Protein AF-A0A6P8AVC0-F1 (afdb_monomer_lite)

pLDDT: mean 82.53, std 11.95, range [33.16, 93.44]

Organism: Pyricularia grisea (NCBI:txid148305)

Sequence (205 aa):
MVTQVLHNKWPIDFNAPLAHIEPTLRAVRNVIEFAEGETRPEVVFVSLRYGEARHVASAVLGQAAERCGLRVSLMRVEQLGGSGRNRRGPRYGFTEWFSSMITTSRALGKLLHSLGADMINWLSVEGAAQAILELSASVAVGYQSSENVACFNIVNPKVSSWTTDLAPAVQDYYPDSDKPALIRLTPWFDELESLERTYGIAAVN

InterPro domains:
  IPR036291 NAD(P)-binding domain superfamily [SSF51735] (5-189)

Radius of gyration: 20.99 Å; chains: 1; bounding box: 49×27×60 Å

Foldseek 3Di:
DAAEDEDDDDDDDQPDDPVVLVVVVVVLVVVLVVCLDPNNHAYEYEDEDDPPSLVVSVVVVQVSCVPRVHQYEAEYEYAADEAPDDPPGDDPDCPDPVNVQLVLLLVVLAHELDPVDFKDFHHHPVQSVVVSVVVSVVVSVDPDDVGSYHYHYRTRPDIGTSNPPVVVVSQVVDDPVRRRHHDHPVVSVVSVVVVCVVPVPPPPD

Secondary structure (DSSP, 8-state):
---EEEE------TT--GGGGHHHHHHHHHHHHHHTSTT--EEEEEE-S-HHHHHHHHHHHHHHHHHH---EEEEEE--EES-SS-TTSPPPPTTSHHHHHHHHHHHHTEEES--S--EE--EEHHHHHHHHHHHHHHHHTT---SSSEEEEEE--SS-EEIIIIIHHHHHHHS-GGGPPEEE-HHHHHHHHHHHHHHH------

Structure (mmCIF, N/CA/C/O backbone):
data_AF-A0A6P8AVC0-F1
#
_entry.id   AF-A0A6P8AVC0-F1
#
loop_
_atom_site.group_PDB
_atom_site.id
_atom_site.type_symbol
_atom_site.label_atom_id
_atom_site.label_alt_id
_atom_site.label_comp_id
_atom_site.label_asym_id
_atom_site.label_entity_id
_atom_site.label_seq_id
_atom_site.pdbx_PDB_ins_code
_atom_site.Cartn_x
_atom_site.Cartn_y
_atom_site.Cartn_z
_atom_site.occupancy
_atom_site.B_iso_or_equiv
_atom_site.auth_seq_id
_atom_site.auth_comp_id
_atom_site.auth_asym_id
_atom_site.auth_atom_id
_atom_site.pdbx_PDB_model_num
ATOM 1 N N . MET A 1 1 ? -7.432 -12.919 26.784 1.00 80.00 1 MET A N 1
ATOM 2 C CA . MET A 1 1 ? -8.173 -11.674 26.488 1.00 80.00 1 MET A CA 1
ATOM 3 C C . MET A 1 1 ? -7.552 -11.043 25.252 1.00 80.00 1 MET A C 1
ATOM 5 O O . MET A 1 1 ? -6.330 -10.977 25.202 1.00 80.00 1 MET A O 1
ATOM 9 N N . VAL A 1 2 ? -8.351 -10.655 24.254 1.00 85.06 2 VAL A N 1
ATOM 10 C CA . VAL A 1 2 ? -7.858 -9.959 23.051 1.00 85.06 2 VAL A CA 1
ATOM 11 C C . VAL A 1 2 ? -7.939 -8.456 23.299 1.00 85.06 2 VAL A C 1
ATOM 13 O O . VAL A 1 2 ? -8.994 -7.966 23.689 1.00 85.06 2 VAL A O 1
ATOM 16 N N . THR A 1 3 ? -6.831 -7.743 23.105 1.00 87.94 3 THR A N 1
ATOM 17 C CA . THR A 1 3 ? -6.728 -6.294 23.359 1.00 87.94 3 THR A CA 1
ATOM 18 C C . THR A 1 3 ? -6.765 -5.460 22.081 1.00 87.94 3 THR A C 1
ATOM 20 O O . THR A 1 3 ? -7.219 -4.318 22.110 1.00 87.94 3 THR A O 1
ATOM 23 N N . GLN A 1 4 ? -6.318 -6.032 20.962 1.00 89.56 4 GLN A N 1
ATOM 24 C CA . GLN A 1 4 ? -6.309 -5.403 19.644 1.00 89.56 4 GLN A CA 1
ATOM 25 C C . GLN A 1 4 ? -6.629 -6.432 18.558 1.00 89.56 4 GLN A C 1
ATOM 27 O O . GLN A 1 4 ? -6.274 -7.607 18.676 1.00 89.56 4 GLN A O 1
ATOM 32 N N . VAL A 1 5 ? -7.267 -5.976 17.483 1.00 91.31 5 VAL A N 1
ATOM 33 C CA . VAL A 1 5 ? -7.536 -6.748 16.268 1.00 91.31 5 VAL A CA 1
ATOM 34 C C . VAL A 1 5 ? -6.967 -5.989 15.084 1.00 91.31 5 VAL A C 1
ATOM 36 O O . VAL A 1 5 ? -7.421 -4.892 14.780 1.00 91.31 5 VAL A O 1
ATOM 39 N N . LEU A 1 6 ? -5.998 -6.589 14.395 1.00 92.06 6 LEU A N 1
ATOM 40 C CA . LEU A 1 6 ? -5.406 -6.023 13.188 1.00 92.06 6 LEU A CA 1
ATOM 41 C C . LEU A 1 6 ? -6.021 -6.674 11.947 1.00 92.06 6 LEU A C 1
ATOM 43 O O . LEU A 1 6 ? -5.834 -7.864 11.692 1.00 92.06 6 LEU A O 1
ATOM 47 N N . HIS A 1 7 ? -6.735 -5.879 11.154 1.00 90.56 7 HIS A N 1
ATOM 48 C CA . HIS A 1 7 ? -7.312 -6.279 9.878 1.00 90.56 7 HIS A CA 1
ATOM 49 C C . HIS A 1 7 ? -6.511 -5.675 8.715 1.00 90.56 7 HIS A C 1
ATOM 51 O O . HIS A 1 7 ? -6.527 -4.465 8.505 1.00 90.56 7 HIS A O 1
ATOM 57 N N . ASN A 1 8 ? -5.815 -6.529 7.957 1.00 86.00 8 ASN A N 1
ATOM 58 C CA . ASN A 1 8 ? -4.937 -6.147 6.836 1.00 86.00 8 ASN A CA 1
ATOM 59 C C . ASN A 1 8 ? -5.237 -6.936 5.542 1.00 86.00 8 ASN A C 1
ATOM 61 O O . ASN A 1 8 ? -4.398 -7.034 4.651 1.00 86.00 8 ASN A O 1
ATOM 65 N N . LYS A 1 9 ? -6.407 -7.579 5.431 1.00 75.81 9 LYS A N 1
ATOM 66 C CA . LYS A 1 9 ? -6.728 -8.411 4.263 1.00 75.81 9 LYS A CA 1
ATOM 67 C C . LYS A 1 9 ? -7.603 -7.649 3.276 1.00 75.81 9 LYS A C 1
ATOM 69 O O . LYS A 1 9 ? -8.741 -7.332 3.600 1.00 75.81 9 LYS A O 1
ATOM 74 N N . TRP A 1 10 ? -7.106 -7.480 2.052 1.00 70.56 10 TRP A N 1
ATOM 75 C CA . TRP A 1 10 ? -7.839 -6.831 0.966 1.00 70.56 10 TRP A CA 1
ATOM 76 C C . TRP A 1 10 ? -7.666 -7.561 -0.359 1.00 70.56 10 TRP A C 1
ATOM 78 O O . TRP A 1 10 ? -6.544 -7.968 -0.669 1.00 70.56 10 TRP A O 1
ATOM 88 N N . PRO A 1 11 ? -8.735 -7.707 -1.158 1.00 66.44 11 PRO A N 1
ATOM 89 C CA . PRO A 1 11 ? -8.571 -7.996 -2.572 1.00 66.44 11 PRO A CA 1
ATOM 90 C C . PRO A 1 11 ? -7.933 -6.775 -3.251 1.00 66.44 11 PRO A C 1
ATOM 92 O O . PRO A 1 11 ? -8.419 -5.655 -3.096 1.00 66.44 11 PRO A O 1
ATOM 95 N N . ILE A 1 12 ? -6.831 -6.991 -3.970 1.00 65.00 12 ILE A N 1
ATOM 96 C CA . ILE A 1 12 ? -6.210 -5.976 -4.826 1.00 65.00 12 ILE A CA 1
ATOM 97 C C . ILE A 1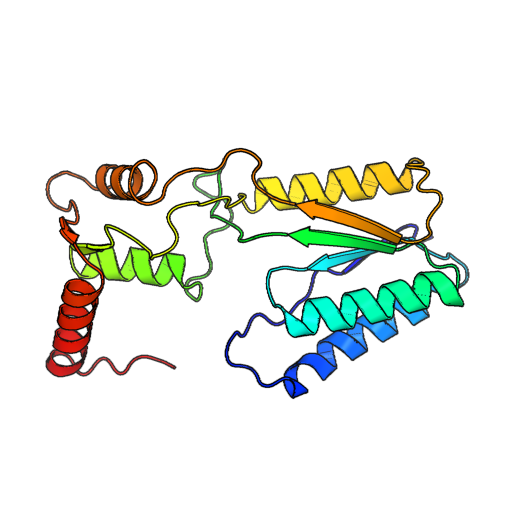 12 ? -6.541 -6.366 -6.261 1.00 65.00 12 ILE A C 1
ATOM 99 O O . ILE A 1 12 ? -5.907 -7.249 -6.829 1.00 65.00 12 ILE A O 1
ATOM 103 N N . ASP A 1 13 ? -7.569 -5.730 -6.809 1.00 69.94 13 ASP A N 1
ATOM 104 C CA . ASP A 1 13 ? -7.935 -5.836 -8.217 1.00 69.94 13 ASP A CA 1
ATOM 105 C C . ASP A 1 13 ? -8.457 -4.473 -8.676 1.00 69.94 13 ASP A C 1
ATOM 107 O O . ASP A 1 13 ? -9.525 -4.034 -8.256 1.00 69.94 13 ASP A O 1
ATOM 111 N N . PHE A 1 14 ? -7.671 -3.780 -9.503 1.00 67.31 14 PHE A N 1
ATOM 112 C CA . PHE A 1 14 ? -8.003 -2.444 -10.007 1.00 67.31 14 PHE A CA 1
ATOM 113 C C . PHE A 1 14 ? -9.116 -2.453 -11.060 1.00 67.31 14 PHE A C 1
ATOM 115 O O . PHE A 1 14 ? -9.663 -1.395 -11.365 1.00 67.31 14 PHE A O 1
ATOM 122 N N . ASN A 1 15 ? -9.449 -3.624 -11.601 1.00 70.25 15 ASN A N 1
ATOM 123 C CA . ASN A 1 15 ? -10.454 -3.799 -12.643 1.00 70.25 15 ASN A CA 1
ATOM 124 C C . ASN A 1 15 ? -11.780 -4.331 -12.082 1.00 70.25 15 ASN A C 1
ATOM 126 O O . ASN A 1 15 ? -12.771 -4.422 -12.811 1.00 70.25 15 ASN A O 1
ATOM 130 N N . ALA A 1 16 ? -11.816 -4.685 -10.795 1.00 71.50 16 ALA A N 1
ATOM 131 C CA . ALA A 1 16 ? -12.998 -5.246 -10.169 1.00 71.50 16 ALA A CA 1
ATOM 132 C C . ALA A 1 16 ? -14.123 -4.197 -10.035 1.00 71.50 16 ALA A C 1
ATOM 134 O O . ALA A 1 16 ? -13.886 -3.075 -9.578 1.00 71.50 16 ALA A O 1
ATOM 135 N N . PRO A 1 17 ? -15.380 -4.544 -10.376 1.00 78.50 17 PRO A N 1
ATOM 136 C CA . PRO A 1 17 ? -16.514 -3.645 -10.187 1.00 78.50 17 PRO A CA 1
ATOM 137 C C . PRO A 1 17 ? -16.794 -3.426 -8.698 1.00 78.50 17 PRO A C 1
ATOM 139 O O . PRO A 1 17 ? -16.476 -4.275 -7.869 1.00 78.50 17 PRO A O 1
ATOM 142 N N . LEU A 1 18 ? -17.511 -2.354 -8.347 1.00 71.75 18 LEU A N 1
ATOM 143 C CA . LEU A 1 18 ? -17.848 -2.043 -6.950 1.00 71.75 18 LEU A CA 1
ATOM 144 C C . LEU A 1 18 ? -18.502 -3.220 -6.198 1.00 71.75 18 LEU A C 1
ATOM 146 O O . LEU A 1 18 ? -18.258 -3.391 -5.012 1.00 71.75 18 LEU A O 1
ATOM 150 N N . ALA A 1 19 ? -19.266 -4.087 -6.871 1.00 78.19 19 ALA A N 1
ATOM 151 C CA . ALA A 1 19 ? -19.854 -5.284 -6.257 1.00 78.19 19 ALA A CA 1
ATOM 152 C C . ALA A 1 19 ? -18.816 -6.234 -5.611 1.00 78.19 19 ALA A C 1
ATOM 154 O O . ALA A 1 19 ? -19.130 -6.928 -4.646 1.00 78.19 19 ALA A O 1
ATOM 155 N N . HIS A 1 20 ? -17.561 -6.227 -6.074 1.00 77.75 20 HIS A N 1
ATOM 156 C CA . HIS A 1 20 ? -16.476 -7.033 -5.503 1.00 77.75 20 HIS A CA 1
ATOM 157 C C . HIS A 1 20 ? -16.050 -6.602 -4.091 1.00 77.75 20 HIS A C 1
ATOM 159 O O . HIS A 1 20 ? -15.288 -7.323 -3.447 1.00 77.75 20 HIS A O 1
ATOM 165 N N . ILE A 1 21 ? -16.535 -5.467 -3.571 1.00 78.88 21 ILE A N 1
ATOM 166 C CA . ILE A 1 21 ? -16.229 -5.039 -2.197 1.00 78.88 21 ILE A CA 1
ATOM 167 C C . ILE A 1 21 ? -17.072 -5.769 -1.143 1.00 78.88 21 ILE A C 1
ATOM 169 O O . ILE A 1 21 ? -16.780 -5.649 0.045 1.00 78.88 21 ILE A O 1
ATOM 173 N N . GLU A 1 22 ? -18.113 -6.516 -1.526 1.00 84.81 22 GLU A N 1
ATOM 174 C CA . GLU A 1 22 ? -19.019 -7.170 -0.570 1.00 84.81 22 GLU A CA 1
ATOM 175 C C . GLU A 1 22 ? -18.289 -8.077 0.446 1.00 84.81 22 GLU A C 1
ATOM 177 O O . GLU A 1 22 ? -18.549 -7.944 1.648 1.00 84.81 22 GLU A O 1
ATOM 182 N N . PRO A 1 23 ? -17.327 -8.938 0.049 1.00 84.62 23 PRO A N 1
ATOM 183 C CA . PRO A 1 23 ? -16.569 -9.747 1.004 1.00 84.62 23 PRO A CA 1
ATOM 184 C C . PRO A 1 23 ? -15.768 -8.895 1.996 1.00 84.62 23 PRO A C 1
ATOM 186 O O . PRO A 1 23 ? -15.670 -9.244 3.173 1.00 84.62 23 PRO A O 1
ATOM 189 N N . THR A 1 24 ? -15.236 -7.759 1.542 1.00 82.31 24 THR A N 1
ATOM 190 C CA . THR A 1 24 ? -14.524 -6.790 2.383 1.00 82.31 24 THR A CA 1
ATOM 191 C C . THR A 1 24 ? -15.462 -6.159 3.408 1.00 82.31 24 THR A C 1
ATOM 193 O O . THR A 1 24 ? -15.143 -6.128 4.595 1.00 82.31 24 THR A O 1
ATOM 196 N N . LEU A 1 25 ? -16.645 -5.702 2.990 1.00 86.75 25 LEU A N 1
ATOM 197 C CA . LEU A 1 25 ? -17.631 -5.121 3.907 1.00 86.75 25 LEU A CA 1
ATOM 198 C C . LEU A 1 25 ? -18.133 -6.146 4.926 1.00 86.75 25 LEU A C 1
ATOM 200 O O . LEU A 1 25 ? -18.297 -5.823 6.102 1.00 86.75 25 LEU A O 1
ATOM 204 N N . ARG A 1 26 ? -18.311 -7.400 4.502 1.00 89.50 26 ARG A N 1
ATOM 205 C CA . ARG A 1 26 ? -18.641 -8.514 5.396 1.00 89.50 26 ARG A CA 1
ATOM 206 C C . ARG A 1 26 ? -17.540 -8.749 6.428 1.00 89.50 26 ARG A C 1
ATOM 208 O O . ARG A 1 26 ? -17.842 -8.928 7.603 1.00 89.50 26 ARG A O 1
ATOM 215 N N . ALA A 1 27 ? -16.273 -8.700 6.020 1.00 88.19 27 ALA A N 1
ATOM 216 C CA . ALA A 1 27 ? -15.150 -8.827 6.944 1.00 88.19 27 ALA A CA 1
ATOM 217 C C . ALA A 1 27 ? -15.098 -7.668 7.954 1.00 88.19 27 ALA A C 1
ATOM 219 O O . ALA A 1 27 ? -14.929 -7.916 9.146 1.00 88.19 27 ALA A O 1
ATOM 220 N N . VAL A 1 28 ? -15.314 -6.426 7.505 1.00 91.19 28 VAL A N 1
ATOM 221 C CA . VAL A 1 28 ? -15.409 -5.242 8.378 1.00 91.19 28 VAL A CA 1
ATOM 222 C C . VAL A 1 28 ? -16.536 -5.403 9.398 1.00 91.19 28 VAL A C 1
ATOM 224 O O . VAL A 1 28 ? -16.323 -5.174 10.585 1.00 91.19 28 VAL A O 1
ATOM 227 N N . ARG A 1 29 ? -17.714 -5.863 8.962 1.00 92.50 29 ARG A N 1
ATOM 228 C CA . ARG A 1 29 ? -18.853 -6.139 9.847 1.00 92.50 29 ARG A CA 1
ATOM 229 C C . ARG A 1 29 ? -18.513 -7.175 10.916 1.00 92.50 29 ARG A C 1
ATOM 231 O O . ARG A 1 29 ? -18.765 -6.928 12.086 1.00 92.50 29 ARG A O 1
ATOM 238 N N . ASN A 1 30 ? -17.887 -8.284 10.530 1.00 92.56 30 ASN A N 1
ATOM 239 C CA . ASN A 1 30 ? -17.490 -9.328 11.476 1.00 92.56 30 ASN A CA 1
ATOM 240 C C . ASN A 1 30 ? -16.468 -8.813 12.507 1.00 92.56 30 ASN A C 1
ATOM 242 O O . ASN A 1 30 ? -16.506 -9.212 13.667 1.00 92.56 30 ASN A O 1
ATOM 246 N N . VAL A 1 31 ? -15.553 -7.926 12.095 1.00 92.81 31 VAL A N 1
ATOM 247 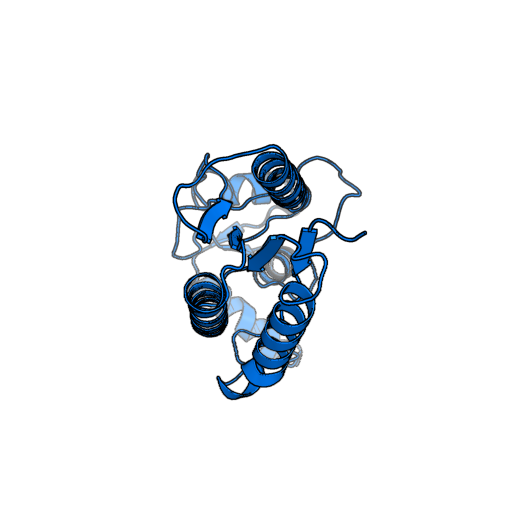C CA . VAL A 1 31 ? -14.590 -7.288 13.008 1.00 92.81 31 VAL A CA 1
ATOM 248 C C . VAL A 1 31 ? -15.298 -6.361 13.995 1.00 92.81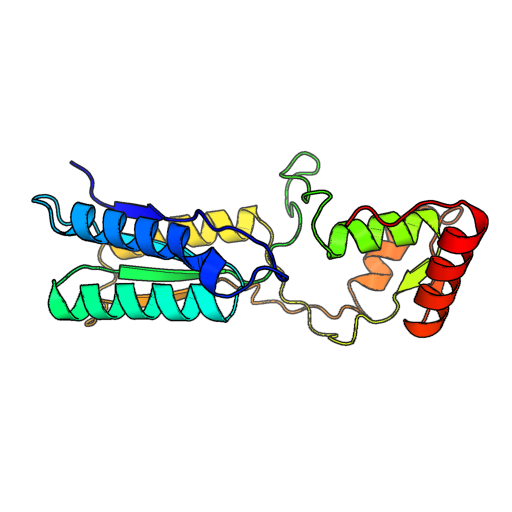 31 VAL A C 1
ATOM 250 O O . VAL A 1 31 ? -14.956 -6.376 15.173 1.00 92.81 31 VAL A O 1
ATOM 253 N N . ILE A 1 32 ? -16.295 -5.597 13.542 1.00 93.31 32 ILE A N 1
ATOM 254 C CA . ILE A 1 32 ? -17.123 -4.743 14.406 1.00 93.31 32 ILE A CA 1
ATOM 255 C C . ILE A 1 32 ? -17.880 -5.593 15.429 1.00 93.31 32 ILE A C 1
ATOM 257 O O . ILE A 1 32 ? -17.755 -5.344 16.622 1.00 93.31 32 ILE A O 1
ATOM 261 N N . GLU A 1 33 ? -18.586 -6.637 14.989 1.00 93.12 33 GLU A N 1
ATOM 262 C CA . GLU A 1 33 ? -19.336 -7.532 15.886 1.00 93.12 33 GLU A CA 1
ATOM 263 C C . GLU A 1 33 ? -18.425 -8.191 16.929 1.00 93.12 33 GLU A C 1
ATOM 265 O O . GLU A 1 33 ? -18.778 -8.295 18.102 1.00 93.12 33 GLU A O 1
ATOM 270 N N . PHE A 1 34 ? -17.216 -8.592 16.527 1.00 91.25 34 PHE A N 1
ATOM 271 C CA . PHE A 1 34 ? -16.217 -9.104 17.459 1.00 91.25 34 PHE A CA 1
ATOM 272 C C . PHE A 1 34 ? -15.748 -8.032 18.455 1.00 91.25 34 PHE A C 1
ATOM 274 O O . PHE A 1 34 ? -15.593 -8.312 19.645 1.00 91.25 34 PHE A O 1
ATOM 281 N N . ALA A 1 35 ? -15.526 -6.803 17.983 1.00 91.81 35 ALA A N 1
ATOM 282 C CA . ALA A 1 35 ? -15.060 -5.691 18.804 1.00 91.81 35 ALA A CA 1
ATOM 283 C C . ALA A 1 35 ? -16.134 -5.139 19.757 1.00 91.81 35 ALA A C 1
ATOM 285 O O . ALA A 1 35 ? -15.797 -4.495 20.746 1.00 91.81 35 ALA A O 1
ATOM 286 N N . GLU A 1 36 ? -17.412 -5.414 19.509 1.00 90.88 36 GLU A N 1
ATOM 287 C CA . GLU A 1 36 ? -18.519 -5.078 20.414 1.00 90.88 36 GLU A CA 1
ATOM 288 C C . GLU A 1 36 ? -18.676 -6.062 21.582 1.00 90.88 36 GLU A C 1
ATOM 290 O O . GLU A 1 36 ? -19.400 -5.771 22.539 1.00 90.88 36 GLU A O 1
ATOM 295 N N . GLY A 1 37 ? -17.977 -7.200 21.535 1.00 84.94 37 GLY A N 1
ATOM 296 C CA . GLY A 1 37 ? -17.955 -8.187 22.609 1.00 84.94 37 GLY A CA 1
ATOM 297 C C . GLY A 1 37 ? -17.340 -7.667 23.916 1.00 84.94 37 GLY A C 1
ATOM 298 O O . GLY A 1 37 ? -16.861 -6.539 24.022 1.00 84.94 37 GLY A O 1
ATOM 299 N N . GLU A 1 38 ? -17.311 -8.527 24.934 1.00 77.06 38 GLU A N 1
ATOM 300 C CA . GLU A 1 38 ? -16.933 -8.164 26.310 1.00 77.06 38 GLU A CA 1
ATOM 301 C C . GLU A 1 38 ? -15.539 -7.521 26.431 1.00 77.06 38 GLU A C 1
ATOM 303 O O . GLU A 1 38 ? -15.328 -6.635 27.256 1.00 77.06 38 GLU A O 1
ATOM 308 N N . THR A 1 39 ? -14.584 -7.915 25.582 1.00 81.56 39 THR A N 1
ATOM 309 C CA . THR A 1 39 ? -13.194 -7.443 25.671 1.00 81.56 39 THR A CA 1
ATOM 310 C C . THR A 1 39 ? -12.931 -6.107 24.976 1.00 81.56 39 THR A C 1
ATOM 312 O O . THR A 1 39 ? -11.842 -5.567 25.159 1.00 81.56 39 THR A O 1
ATOM 315 N N . ARG A 1 40 ? -13.877 -5.598 24.170 1.00 87.81 40 ARG A N 1
ATOM 316 C CA . ARG A 1 40 ? -13.794 -4.337 23.402 1.00 87.81 40 ARG A CA 1
ATOM 317 C C . ARG A 1 40 ? -12.390 -3.973 22.890 1.00 87.81 40 ARG A C 1
ATOM 319 O O . ARG A 1 40 ? -11.848 -2.919 23.248 1.00 87.81 40 ARG A O 1
ATOM 326 N N . PRO A 1 41 ? -11.764 -4.856 22.090 1.00 90.94 41 PRO A N 1
ATOM 327 C CA . PRO A 1 41 ? -10.438 -4.606 21.555 1.00 90.94 41 PRO A CA 1
ATOM 328 C C . PRO A 1 41 ? -10.439 -3.377 20.645 1.00 90.94 41 PRO A C 1
ATOM 330 O O . PRO A 1 41 ? -11.438 -3.046 20.008 1.00 90.94 41 PRO A O 1
ATOM 333 N N . GLU A 1 42 ? -9.288 -2.725 20.546 1.00 90.44 42 GLU A N 1
ATOM 334 C CA . GLU A 1 42 ? -9.077 -1.726 19.502 1.00 90.44 42 GLU A CA 1
ATOM 335 C C . GLU A 1 42 ? -9.057 -2.396 18.123 1.00 90.44 42 GLU A C 1
ATOM 337 O O . GLU A 1 42 ? -8.411 -3.430 17.930 1.00 90.44 42 GLU A O 1
ATOM 342 N N . VAL A 1 43 ? -9.736 -1.790 17.153 1.00 93.25 43 VAL A N 1
ATOM 343 C CA . VAL A 1 43 ? -9.734 -2.228 15.760 1.00 93.25 43 VAL A CA 1
ATOM 344 C C . VAL A 1 43 ? -8.679 -1.445 14.990 1.00 93.25 43 VAL A C 1
ATOM 346 O O . VAL A 1 43 ? -8.854 -0.267 14.692 1.00 93.25 43 VAL A O 1
ATOM 349 N N . VAL A 1 44 ? -7.594 -2.112 14.615 1.00 93.44 44 VAL A N 1
ATOM 350 C CA . VAL A 1 44 ? -6.579 -1.571 13.711 1.00 93.44 44 VAL A CA 1
ATOM 351 C C . VAL A 1 44 ? -6.911 -2.006 12.292 1.00 93.44 44 VAL A C 1
ATOM 353 O O . VAL A 1 44 ? -6.917 -3.193 11.966 1.00 93.44 44 VAL A O 1
ATOM 356 N N . PHE A 1 45 ? -7.174 -1.039 11.427 1.00 92.50 45 PHE A N 1
ATOM 357 C CA . PHE A 1 45 ? -7.572 -1.265 10.051 1.00 92.50 45 PHE A CA 1
ATOM 358 C C . PHE A 1 45 ? -6.504 -0.755 9.096 1.00 92.50 45 PHE A C 1
ATOM 360 O O . PHE A 1 45 ? -6.346 0.450 8.909 1.00 92.50 45 PHE A O 1
ATOM 367 N N . VAL A 1 46 ? -5.769 -1.676 8.483 1.00 91.25 46 VAL A N 1
ATOM 368 C CA . VAL A 1 46 ? -4.712 -1.363 7.520 1.00 91.25 46 VAL A CA 1
ATOM 369 C C . VAL A 1 46 ? -5.302 -1.426 6.123 1.00 91.25 46 VAL A C 1
ATOM 371 O O . VAL A 1 46 ? -5.913 -2.428 5.775 1.00 91.25 46 VAL A O 1
ATOM 374 N N . SER A 1 47 ? -5.120 -0.383 5.316 1.00 86.38 47 SER A N 1
ATOM 375 C CA . SER A 1 47 ? -5.621 -0.308 3.939 1.00 86.38 47 SER A CA 1
ATOM 376 C C . SER A 1 47 ? -4.546 0.199 2.980 1.00 86.38 47 SER A C 1
ATOM 378 O O . SER A 1 47 ? -3.847 1.164 3.289 1.00 86.38 47 SER A O 1
ATOM 380 N N . LEU A 1 48 ? -4.442 -0.431 1.808 1.00 80.00 48 LEU A N 1
ATOM 381 C CA . LEU A 1 48 ? -3.616 0.031 0.685 1.00 80.00 48 LEU A CA 1
ATOM 382 C C . LEU A 1 48 ? -4.431 0.957 -0.238 1.00 80.00 48 LEU A C 1
ATOM 384 O O . LEU A 1 48 ? -5.638 1.145 -0.047 1.00 80.00 48 LEU A O 1
ATOM 388 N N . ARG A 1 49 ? -3.794 1.578 -1.239 1.00 67.12 49 ARG A N 1
ATOM 389 C CA . ARG A 1 49 ? -4.499 2.412 -2.231 1.00 67.12 49 ARG A CA 1
ATOM 390 C C . ARG A 1 49 ? -5.481 1.580 -3.073 1.00 67.12 49 ARG A C 1
ATOM 392 O O . ARG A 1 49 ? -5.107 0.989 -4.075 1.00 67.12 49 ARG A O 1
ATOM 399 N N . TYR A 1 50 ? -6.754 1.635 -2.687 1.00 67.19 50 TYR A N 1
ATOM 400 C CA . TYR A 1 50 ? -7.926 1.339 -3.513 1.00 67.19 50 TYR A CA 1
ATOM 401 C C . TYR A 1 50 ? -9.022 2.342 -3.132 1.00 67.19 50 TYR A C 1
ATOM 403 O O . TYR A 1 50 ? -9.531 2.297 -2.014 1.00 67.19 50 TYR A O 1
ATOM 411 N N . GLY A 1 51 ? -9.316 3.311 -4.005 1.00 69.88 51 GLY A N 1
ATOM 412 C CA . GLY A 1 51 ? -10.034 4.542 -3.637 1.00 69.88 51 GLY A CA 1
ATOM 413 C C . GLY A 1 51 ? -11.406 4.311 -2.997 1.00 69.88 51 GLY A C 1
ATOM 414 O O . GLY A 1 51 ? -11.684 4.866 -1.935 1.00 69.88 51 GLY A O 1
ATOM 415 N N . GLU A 1 52 ? -12.234 3.448 -3.591 1.00 75.88 52 GLU A N 1
ATOM 416 C CA . GLU A 1 52 ? -13.642 3.299 -3.198 1.00 75.88 52 GLU A CA 1
ATOM 417 C C . GLU A 1 52 ? -13.842 2.347 -2.012 1.00 75.88 52 GLU A C 1
ATOM 419 O O . GLU A 1 52 ? -14.410 2.747 -0.996 1.00 75.88 52 GLU A O 1
ATOM 424 N N . ALA A 1 53 ? -13.324 1.113 -2.069 1.00 77.88 53 ALA A N 1
ATOM 425 C CA . ALA A 1 53 ? -13.486 0.147 -0.971 1.00 77.88 53 ALA A CA 1
ATOM 426 C C . ALA A 1 53 ? -12.860 0.648 0.339 1.00 77.88 53 ALA A C 1
ATOM 428 O O . ALA A 1 53 ? -13.446 0.481 1.410 1.00 77.88 53 ALA A O 1
ATOM 429 N N . ARG A 1 54 ? -11.694 1.311 0.260 1.00 81.06 54 ARG A N 1
ATOM 430 C CA . ARG A 1 54 ? -11.053 1.939 1.423 1.00 81.06 54 ARG A CA 1
ATOM 431 C C . ARG A 1 54 ? -11.937 3.025 2.008 1.00 81.06 54 ARG A C 1
ATOM 433 O O . ARG A 1 54 ? -12.061 3.098 3.230 1.00 81.06 54 ARG A O 1
ATOM 440 N N . HIS A 1 55 ? -12.516 3.872 1.158 1.00 84.62 55 HIS A N 1
ATOM 441 C CA . HIS A 1 55 ? -13.377 4.955 1.608 1.00 84.62 55 HIS A CA 1
ATOM 442 C C . HIS A 1 55 ? -14.616 4.407 2.321 1.00 84.62 55 HIS A C 1
ATOM 444 O O . HIS A 1 55 ? -14.866 4.784 3.465 1.00 84.62 55 HIS A O 1
ATOM 450 N N . VAL A 1 56 ? -15.321 3.450 1.706 1.00 88.25 56 VAL A N 1
ATOM 451 C CA . VAL A 1 56 ? -16.526 2.837 2.288 1.00 88.25 56 VAL A CA 1
ATOM 452 C C . VAL A 1 56 ? -16.208 2.143 3.611 1.00 88.25 56 VAL A C 1
ATOM 454 O O . VAL A 1 56 ? -16.875 2.391 4.610 1.00 88.25 56 VAL A O 1
ATOM 457 N N . ALA A 1 57 ? -15.169 1.310 3.661 1.00 88.31 57 ALA A N 1
ATOM 458 C CA . ALA A 1 57 ? -14.836 0.592 4.885 1.00 88.31 57 ALA A CA 1
ATOM 459 C C . ALA A 1 57 ? -14.366 1.524 6.014 1.00 88.31 57 ALA A C 1
ATOM 461 O O . ALA A 1 57 ? -14.753 1.333 7.166 1.00 88.31 57 ALA A O 1
ATOM 462 N N . SER A 1 58 ? -13.589 2.565 5.686 1.00 89.38 58 SER A N 1
ATOM 463 C CA . SER A 1 58 ? -13.188 3.590 6.661 1.00 89.38 58 SER A CA 1
ATOM 464 C C . SER A 1 58 ? -14.402 4.345 7.205 1.00 89.38 58 SER A C 1
ATOM 466 O O . SER A 1 58 ? -14.459 4.621 8.399 1.00 89.38 58 SER A O 1
ATOM 468 N N . ALA A 1 59 ? -15.383 4.652 6.350 1.00 91.75 59 ALA A N 1
ATOM 469 C CA . ALA A 1 59 ? -16.619 5.312 6.756 1.00 91.75 59 ALA A CA 1
ATOM 470 C C . ALA A 1 59 ? -17.472 4.421 7.674 1.00 91.75 59 ALA A C 1
ATOM 472 O O . ALA A 1 59 ? -17.951 4.889 8.704 1.00 91.75 59 ALA A O 1
ATOM 473 N N . VAL A 1 60 ? -17.617 3.130 7.348 1.00 93.25 60 VAL A N 1
ATOM 474 C CA . VAL A 1 60 ? -18.342 2.159 8.187 1.00 93.25 60 VAL A CA 1
ATOM 475 C C . VAL A 1 60 ? -17.684 2.018 9.561 1.00 93.25 60 VAL A C 1
ATOM 477 O O . VAL A 1 60 ? -18.375 2.075 10.575 1.00 93.25 60 VAL A O 1
ATOM 480 N N . LEU A 1 61 ? -16.357 1.883 9.610 1.00 93.38 61 LEU A N 1
ATOM 481 C CA . LEU A 1 61 ? -15.619 1.795 10.871 1.00 93.38 61 LEU A CA 1
ATOM 482 C C . LEU A 1 61 ? -15.696 3.091 11.684 1.00 93.38 61 LEU A C 1
ATOM 484 O O . LEU A 1 61 ? -15.869 3.025 12.897 1.00 93.38 61 LEU A O 1
ATOM 488 N N . GLY A 1 62 ? -15.626 4.256 11.034 1.00 92.44 62 GLY A N 1
ATOM 489 C CA . GLY A 1 62 ? -15.820 5.546 11.698 1.00 92.44 62 GLY A CA 1
ATOM 490 C C . GLY A 1 62 ? -17.213 5.670 12.319 1.00 92.44 62 GLY A C 1
ATOM 491 O O . GLY A 1 62 ? -17.343 6.026 13.486 1.00 92.44 62 GLY A O 1
ATOM 492 N N . GLN A 1 63 ? -18.255 5.264 11.589 1.00 93.06 63 GLN A N 1
ATOM 493 C CA . GLN A 1 63 ? -19.619 5.225 12.123 1.00 93.06 63 GLN A CA 1
ATOM 494 C C . GLN A 1 63 ? -19.772 4.233 13.283 1.00 93.06 63 GLN A C 1
ATOM 496 O O . GLN A 1 63 ? -20.476 4.530 14.246 1.00 93.06 63 GLN A O 1
ATOM 501 N N . ALA A 1 64 ? -19.116 3.073 13.229 1.00 92.31 64 ALA A N 1
ATOM 502 C CA . ALA A 1 64 ? -19.123 2.117 14.335 1.00 92.31 64 ALA A CA 1
ATOM 503 C C . ALA A 1 64 ? -18.395 2.668 15.576 1.00 92.31 64 ALA A C 1
ATOM 505 O O . ALA A 1 64 ? -18.862 2.488 16.699 1.00 92.31 64 ALA A O 1
ATOM 506 N N . ALA A 1 65 ? -17.294 3.399 15.389 1.00 92.56 65 ALA A N 1
ATOM 507 C CA . ALA A 1 65 ? -16.582 4.073 16.472 1.00 92.56 65 ALA A CA 1
ATOM 508 C C . ALA A 1 65 ? -17.451 5.131 17.175 1.00 92.56 65 ALA A C 1
ATOM 510 O O . ALA A 1 65 ? -17.476 5.204 18.405 1.00 92.56 65 ALA A O 1
ATOM 511 N N . GLU A 1 66 ? -18.207 5.917 16.404 1.00 90.31 66 GLU A N 1
ATOM 512 C CA . GLU A 1 66 ? -19.128 6.935 16.923 1.00 90.31 66 GLU A CA 1
ATOM 513 C C . GLU A 1 66 ? -20.345 6.324 17.628 1.00 90.31 66 GLU A C 1
ATOM 515 O O . GLU A 1 66 ? -20.711 6.751 18.721 1.00 90.31 66 GLU A O 1
ATOM 520 N N . ARG A 1 67 ? -20.983 5.321 17.015 1.00 91.06 67 ARG A N 1
ATOM 521 C CA . ARG A 1 67 ? -22.264 4.774 17.493 1.00 91.06 67 ARG A CA 1
ATOM 522 C C . ARG A 1 67 ? -22.107 3.730 18.589 1.00 91.06 67 ARG A C 1
ATOM 524 O O . ARG A 1 67 ? -22.961 3.642 19.466 1.00 91.06 67 ARG A O 1
ATOM 531 N N . CYS A 1 68 ? -21.039 2.942 18.531 1.00 89.75 68 CYS A N 1
ATOM 532 C CA . CYS A 1 68 ? -20.842 1.780 19.397 1.00 89.75 68 CYS A CA 1
A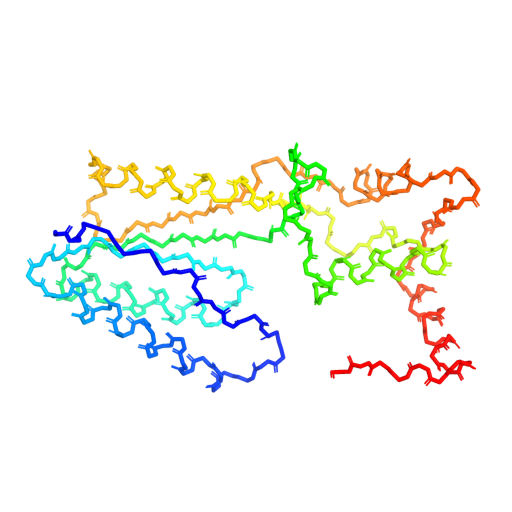TOM 533 C C . CYS A 1 68 ? -19.701 1.989 20.408 1.00 89.75 68 CYS A C 1
ATOM 535 O O . CYS A 1 68 ? -19.459 1.132 21.258 1.00 89.75 68 CYS A O 1
ATOM 537 N N . GLY A 1 69 ? -19.010 3.136 20.348 1.00 88.38 69 GLY A N 1
ATOM 538 C CA . GLY A 1 69 ? -17.906 3.469 21.251 1.00 88.38 69 GLY A CA 1
ATOM 539 C C . GLY A 1 69 ? -16.658 2.614 21.025 1.00 88.38 69 GLY A C 1
ATOM 540 O O . GLY A 1 69 ? -15.893 2.383 21.963 1.00 88.38 69 GLY A O 1
ATOM 541 N N . LEU A 1 70 ? -16.475 2.095 19.808 1.00 90.50 70 LEU A N 1
ATOM 542 C CA . LEU A 1 70 ? -15.292 1.317 19.445 1.00 90.50 70 LEU A CA 1
ATOM 543 C C . LEU A 1 70 ? -14.084 2.230 19.261 1.00 90.50 70 LEU A C 1
ATOM 545 O O . LEU A 1 70 ? -14.204 3.316 18.705 1.00 90.50 70 LEU A O 1
ATOM 549 N N . ARG A 1 71 ? -12.903 1.752 19.658 1.00 90.88 71 ARG A N 1
ATOM 550 C CA . ARG A 1 71 ? -11.636 2.409 19.319 1.00 90.88 71 ARG A CA 1
ATOM 551 C C . ARG A 1 71 ? -11.150 1.886 17.977 1.00 90.88 71 ARG A C 1
ATOM 553 O O . ARG A 1 71 ? -10.977 0.676 17.828 1.00 90.88 71 ARG A O 1
ATOM 560 N N . VAL A 1 72 ? -10.930 2.780 17.021 1.00 92.56 72 VAL A N 1
ATOM 561 C CA . VAL A 1 72 ? -10.534 2.434 15.654 1.00 92.56 72 VAL A CA 1
ATOM 562 C C . VAL A 1 72 ? -9.275 3.197 15.256 1.00 92.56 72 VAL A C 1
ATOM 564 O O . VAL A 1 72 ? -9.243 4.420 15.310 1.00 92.56 72 VAL A O 1
ATOM 567 N N . SER A 1 73 ? -8.271 2.480 14.761 1.00 92.81 73 SER A N 1
ATOM 568 C CA . SER A 1 73 ? -7.064 3.040 14.154 1.00 92.81 73 SER A CA 1
ATOM 569 C C . SER A 1 73 ? -7.050 2.746 12.655 1.00 92.81 73 SER A C 1
ATOM 571 O O . SER A 1 73 ? -6.818 1.617 12.230 1.00 92.81 73 SER A O 1
ATOM 573 N N . LEU A 1 74 ? -7.295 3.765 11.834 1.00 92.31 74 LEU A N 1
ATOM 574 C CA . LEU A 1 74 ? -7.257 3.699 10.374 1.00 92.31 74 LEU A CA 1
ATOM 575 C C . LEU A 1 74 ? -5.827 3.948 9.878 1.00 92.31 74 LEU A C 1
ATOM 577 O O . LEU A 1 74 ? -5.347 5.080 9.872 1.00 92.31 74 LEU A O 1
ATOM 581 N N . MET A 1 75 ? -5.150 2.902 9.420 1.00 92.56 75 MET A N 1
ATOM 582 C CA . MET A 1 75 ? -3.792 2.961 8.884 1.00 92.56 75 MET A CA 1
ATOM 583 C C . MET A 1 75 ? -3.820 2.903 7.357 1.00 92.56 75 MET A C 1
ATOM 585 O O . MET A 1 75 ? -4.226 1.917 6.740 1.00 92.56 75 MET A O 1
ATOM 589 N N . ARG A 1 76 ? -3.402 3.997 6.733 1.00 90.62 76 ARG A N 1
ATOM 590 C CA . ARG A 1 76 ? -3.445 4.221 5.289 1.00 90.62 76 ARG A CA 1
ATOM 591 C C . ARG A 1 76 ? -2.046 4.062 4.733 1.00 90.62 76 ARG A C 1
ATOM 593 O O . ARG A 1 76 ? -1.223 4.958 4.879 1.00 90.62 76 ARG A O 1
ATOM 600 N N . VAL A 1 77 ? -1.786 2.918 4.131 1.00 89.19 77 VAL A N 1
ATOM 601 C CA . VAL A 1 77 ? -0.482 2.573 3.578 1.00 89.19 77 VAL A CA 1
ATOM 602 C C . VAL A 1 77 ? -0.468 2.954 2.102 1.00 89.19 77 VAL A C 1
ATOM 604 O O . VAL A 1 77 ? -1.374 2.597 1.344 1.00 89.19 77 VAL A O 1
ATOM 607 N N . GLU A 1 78 ? 0.539 3.724 1.702 1.00 83.75 78 GLU A N 1
ATOM 608 C CA . GLU A 1 78 ? 0.760 4.065 0.294 1.00 83.75 78 GLU A CA 1
ATOM 609 C C . GLU A 1 78 ? 1.377 2.891 -0.475 1.00 83.75 78 GLU A C 1
ATOM 611 O O . GLU A 1 78 ? 1.442 1.764 0.018 1.00 83.75 78 GLU A O 1
ATOM 616 N N . GLN A 1 79 ? 1.788 3.124 -1.723 1.00 81.69 79 GLN A N 1
ATOM 617 C CA . GLN A 1 79 ? 2.384 2.071 -2.534 1.00 81.69 79 GLN A CA 1
ATOM 618 C C . GLN A 1 79 ? 3.605 1.459 -1.832 1.00 81.69 79 GLN A C 1
ATOM 620 O O . GLN A 1 79 ? 4.559 2.153 -1.463 1.00 81.69 79 GLN A O 1
ATOM 625 N N . LEU A 1 80 ? 3.556 0.136 -1.673 1.00 82.31 80 LEU A N 1
ATOM 626 C CA . LEU A 1 80 ? 4.646 -0.636 -1.107 1.00 82.31 80 LEU A CA 1
ATOM 627 C C . LEU A 1 80 ? 5.692 -0.923 -2.178 1.00 82.31 80 LEU A C 1
ATOM 629 O O . LEU A 1 80 ? 5.389 -1.416 -3.264 1.00 82.31 80 LEU A O 1
ATOM 633 N N . GLY A 1 81 ? 6.930 -0.594 -1.843 1.00 76.44 81 GLY A N 1
ATOM 634 C CA . GLY A 1 81 ? 8.111 -0.977 -2.580 1.00 76.44 81 GLY A CA 1
ATOM 635 C C . GLY A 1 81 ? 8.639 -2.349 -2.154 1.00 76.44 81 GLY A C 1
ATOM 636 O O . GLY A 1 81 ? 8.147 -2.972 -1.215 1.00 76.44 81 GLY A O 1
ATOM 637 N N . GLY A 1 82 ? 9.691 -2.808 -2.824 1.00 70.94 82 GLY A N 1
ATOM 638 C CA . GLY A 1 82 ? 10.354 -4.077 -2.538 1.00 70.94 82 GLY A CA 1
ATOM 639 C C . GLY A 1 82 ? 11.147 -4.019 -1.237 1.00 70.94 82 GLY A C 1
ATOM 640 O O . GLY A 1 82 ? 11.237 -2.972 -0.594 1.00 70.94 82 GLY A O 1
ATOM 641 N N . SER A 1 83 ? 11.749 -5.146 -0.859 1.00 72.31 83 SER A N 1
ATOM 642 C CA . SER A 1 83 ? 12.594 -5.230 0.336 1.00 72.31 83 SER A CA 1
ATOM 643 C C . SER A 1 83 ? 13.710 -4.181 0.330 1.00 72.31 83 SER A C 1
ATOM 645 O O . SER A 1 83 ? 14.557 -4.162 -0.567 1.00 72.31 83 SER A O 1
ATOM 647 N N . GLY A 1 84 ? 13.733 -3.331 1.359 1.00 64.00 84 GLY A N 1
ATOM 648 C CA . GLY A 1 84 ? 14.726 -2.258 1.494 1.00 64.00 84 GLY A CA 1
ATOM 649 C C . GLY A 1 84 ? 16.016 -2.681 2.206 1.00 64.00 84 GLY A C 1
ATOM 650 O O . GLY A 1 84 ? 17.047 -2.029 2.063 1.00 64.00 84 GLY A O 1
ATOM 651 N N . ARG A 1 85 ? 15.977 -3.762 2.997 1.00 61.41 85 ARG A N 1
ATOM 652 C CA . ARG A 1 85 ? 17.073 -4.152 3.911 1.00 61.41 85 ARG A CA 1
ATOM 653 C C . ARG A 1 85 ? 17.639 -5.544 3.663 1.00 61.41 85 ARG A C 1
ATOM 655 O O . ARG A 1 85 ? 18.779 -5.809 4.033 1.00 61.41 85 ARG A O 1
ATOM 662 N N . ASN A 1 86 ? 16.868 -6.443 3.059 1.00 60.94 86 ASN A N 1
ATOM 663 C CA . ASN A 1 86 ? 17.255 -7.839 2.921 1.00 60.94 86 ASN A CA 1
ATOM 664 C C . ASN A 1 86 ? 17.219 -8.256 1.447 1.00 60.94 86 ASN A C 1
ATOM 666 O O . ASN A 1 86 ? 16.152 -8.324 0.843 1.00 60.94 86 ASN A O 1
ATOM 670 N N . ARG A 1 87 ? 18.367 -8.612 0.860 1.00 58.72 87 ARG A N 1
ATOM 671 C CA . ARG A 1 87 ? 18.419 -9.167 -0.510 1.00 58.72 87 ARG A CA 1
ATOM 672 C C . ARG A 1 87 ? 17.621 -10.475 -0.662 1.00 58.72 87 ARG A C 1
ATOM 674 O O . ARG A 1 87 ? 17.318 -10.876 -1.780 1.00 58.72 87 ARG A O 1
ATOM 681 N N . ARG A 1 88 ? 17.268 -11.130 0.452 1.00 57.88 88 ARG A N 1
ATOM 682 C CA . ARG A 1 88 ? 16.355 -12.285 0.533 1.00 57.88 88 ARG A CA 1
ATOM 683 C C . ARG A 1 88 ? 14.997 -11.946 1.169 1.00 57.88 88 ARG A C 1
ATOM 685 O O . ARG A 1 88 ? 14.276 -12.857 1.558 1.00 57.88 88 ARG A O 1
ATOM 692 N N . GLY A 1 89 ? 14.685 -10.661 1.335 1.00 57.09 89 GLY A N 1
ATOM 693 C CA . GLY A 1 89 ? 13.411 -10.191 1.875 1.00 57.09 89 GLY A CA 1
ATOM 694 C C . GLY A 1 89 ? 12.237 -10.478 0.934 1.00 57.09 89 GLY A C 1
ATOM 695 O O . GLY A 1 89 ? 12.432 -11.097 -0.119 1.00 57.09 89 GLY A O 1
ATOM 696 N N . PRO A 1 90 ? 11.020 -10.040 1.302 1.00 57.28 90 PRO A N 1
ATOM 697 C CA . PRO A 1 90 ? 9.830 -10.224 0.485 1.00 57.28 90 PRO A CA 1
ATOM 698 C C . PRO A 1 90 ? 10.108 -9.757 -0.943 1.00 57.28 90 PRO A C 1
ATOM 700 O O . PRO A 1 90 ? 10.498 -8.610 -1.182 1.00 57.28 90 PRO A O 1
ATOM 703 N N . ARG A 1 91 ? 9.968 -10.681 -1.892 1.00 63.03 91 ARG A N 1
ATOM 704 C CA . ARG A 1 91 ? 10.038 -10.350 -3.311 1.00 63.03 91 ARG A CA 1
ATOM 705 C C . ARG A 1 91 ? 8.730 -9.670 -3.677 1.00 63.03 91 ARG A C 1
ATOM 707 O O . ARG A 1 91 ? 7.683 -10.064 -3.165 1.00 63.03 91 ARG A O 1
ATOM 714 N N . TYR A 1 92 ? 8.787 -8.675 -4.557 1.00 63.94 92 TYR A N 1
ATOM 715 C CA . TYR A 1 92 ? 7.562 -8.183 -5.170 1.00 63.94 92 TYR A CA 1
ATOM 716 C C . TYR A 1 92 ? 6.788 -9.355 -5.780 1.00 63.94 92 TYR A C 1
ATOM 718 O O . TYR A 1 92 ? 7.387 -10.268 -6.359 1.00 63.94 92 TYR A O 1
ATOM 726 N N . GLY A 1 93 ? 5.463 -9.317 -5.655 1.00 57.69 93 GLY A N 1
ATOM 727 C CA . GLY A 1 93 ? 4.610 -10.207 -6.427 1.00 57.69 93 GLY A CA 1
ATOM 728 C C . GLY A 1 93 ? 4.841 -9.969 -7.919 1.00 57.69 93 GLY A C 1
ATOM 729 O O . GLY A 1 93 ? 4.953 -8.825 -8.359 1.00 57.69 93 GLY A O 1
ATOM 730 N N . PHE A 1 94 ? 4.907 -11.047 -8.700 1.00 51.75 94 PHE A N 1
ATOM 731 C CA . PHE A 1 94 ? 5.057 -10.959 -10.157 1.00 51.75 94 PHE A CA 1
ATOM 732 C C . PHE A 1 94 ? 3.867 -10.265 -10.842 1.00 51.75 94 PHE A C 1
ATOM 734 O O . PHE A 1 94 ? 4.011 -9.802 -11.963 1.00 51.75 94 PHE A O 1
ATOM 741 N N . THR A 1 95 ? 2.722 -10.158 -10.162 1.00 57.75 95 THR A N 1
ATOM 742 C CA . THR A 1 95 ? 1.486 -9.531 -10.653 1.00 57.75 95 THR A CA 1
ATOM 743 C C . THR A 1 95 ? 1.415 -8.021 -10.413 1.00 57.75 95 THR A C 1
ATOM 745 O O . THR A 1 95 ? 0.459 -7.382 -10.836 1.00 57.75 95 THR A O 1
ATOM 748 N N . GLU A 1 96 ? 2.397 -7.425 -9.731 1.00 72.75 96 GLU A N 1
ATOM 749 C CA . GLU A 1 96 ? 2.425 -5.977 -9.514 1.00 72.75 96 GLU A CA 1
ATOM 750 C C . GLU A 1 96 ? 2.914 -5.240 -10.765 1.00 72.75 96 GLU A C 1
ATOM 752 O O . GLU A 1 96 ? 3.898 -5.640 -11.404 1.00 72.75 96 GLU A O 1
ATOM 757 N N . TRP A 1 97 ? 2.263 -4.117 -11.085 1.00 79.19 97 TRP A N 1
ATOM 758 C CA . TRP A 1 97 ? 2.531 -3.341 -12.302 1.00 79.19 97 TRP A CA 1
ATOM 759 C C . TRP A 1 97 ? 4.006 -2.933 -12.419 1.00 79.19 97 TRP A C 1
ATOM 761 O O . TRP A 1 97 ? 4.600 -3.026 -13.494 1.00 79.19 97 TRP A O 1
ATOM 771 N N . PHE A 1 98 ? 4.628 -2.538 -11.302 1.00 82.88 98 PHE A N 1
ATOM 772 C CA . PHE A 1 98 ? 6.011 -2.072 -11.302 1.00 82.88 98 PHE A CA 1
ATOM 773 C C . PHE A 1 98 ? 6.994 -3.202 -11.624 1.00 82.88 98 PHE A C 1
ATOM 775 O O . PHE A 1 98 ? 7.886 -3.039 -12.451 1.00 82.88 98 PHE A O 1
ATOM 782 N N . SER A 1 99 ? 6.807 -4.383 -11.033 1.00 79.69 99 SER A N 1
ATOM 783 C CA . SER A 1 99 ? 7.691 -5.530 -11.289 1.00 79.69 99 SER A CA 1
ATOM 784 C C . SER A 1 99 ? 7.525 -6.081 -12.698 1.00 79.69 99 SER A C 1
ATOM 786 O O . SER A 1 99 ? 8.514 -6.459 -13.332 1.00 79.69 99 SER A O 1
ATOM 788 N N . SER A 1 100 ? 6.293 -6.066 -13.210 1.00 82.69 100 SER A N 1
ATOM 789 C CA . SER A 1 100 ? 5.989 -6.412 -14.600 1.00 82.69 100 SER A CA 1
ATOM 790 C C . SER A 1 100 ? 6.693 -5.463 -15.570 1.00 82.69 100 SER A C 1
ATOM 792 O O . SER A 1 100 ? 7.353 -5.913 -16.507 1.00 82.69 100 SER A O 1
ATOM 794 N N . MET A 1 101 ? 6.650 -4.156 -15.300 1.00 86.31 101 MET A N 1
ATOM 795 C CA . MET A 1 101 ? 7.349 -3.148 -16.097 1.00 86.31 101 MET A CA 1
ATOM 796 C C . MET A 1 101 ? 8.870 -3.335 -16.066 1.00 86.31 101 MET A C 1
ATOM 798 O O . MET A 1 101 ? 9.497 -3.295 -17.121 1.00 86.31 101 MET A O 1
ATOM 802 N N . ILE A 1 102 ? 9.479 -3.584 -14.900 1.00 86.12 102 ILE A N 1
ATOM 803 C CA . ILE A 1 102 ? 10.932 -3.814 -14.790 1.00 86.12 102 ILE A CA 1
ATOM 804 C C . ILE A 1 102 ? 11.350 -5.093 -15.528 1.00 86.12 102 ILE A C 1
ATOM 806 O O . ILE A 1 102 ? 12.344 -5.090 -16.254 1.00 86.12 102 ILE A O 1
ATOM 810 N N . THR A 1 103 ? 10.576 -6.171 -15.391 1.00 84.31 103 THR A N 1
ATOM 811 C CA . THR A 1 103 ? 10.835 -7.448 -16.078 1.00 84.31 103 THR A CA 1
ATOM 812 C C . THR A 1 103 ? 10.738 -7.287 -17.593 1.00 84.31 103 THR A C 1
ATOM 814 O O . THR A 1 103 ? 11.638 -7.708 -18.318 1.00 84.31 103 THR A O 1
ATOM 817 N N . THR A 1 104 ? 9.690 -6.608 -18.063 1.00 85.88 104 THR A N 1
ATOM 818 C CA . THR A 1 104 ? 9.503 -6.274 -19.480 1.00 85.88 104 THR A CA 1
ATOM 819 C C . THR A 1 104 ? 10.635 -5.381 -19.976 1.00 85.88 104 THR A C 1
ATOM 821 O O . THR A 1 104 ? 11.219 -5.650 -21.017 1.00 85.88 104 THR A O 1
ATOM 824 N N . SER A 1 105 ? 11.033 -4.376 -19.194 1.00 87.56 105 SER A N 1
ATOM 825 C CA . SER A 1 105 ? 12.117 -3.460 -19.561 1.00 87.56 105 SER A CA 1
ATOM 826 C C . SER A 1 105 ? 13.449 -4.181 -19.757 1.00 87.56 105 SER A C 1
ATOM 828 O O . SER A 1 105 ? 14.196 -3.864 -20.681 1.00 87.56 105 SER A O 1
ATOM 830 N N . ARG A 1 106 ? 13.729 -5.193 -18.926 1.00 85.25 106 ARG A N 1
ATOM 831 C CA . ARG A 1 106 ? 14.889 -6.072 -19.100 1.00 85.25 106 ARG A CA 1
ATOM 832 C C . ARG A 1 106 ? 14.782 -6.900 -20.380 1.00 85.25 106 ARG A C 1
ATOM 834 O O . ARG A 1 106 ? 15.761 -6.984 -21.110 1.00 85.25 106 ARG A O 1
ATOM 841 N N . ALA A 1 107 ? 13.622 -7.500 -20.651 1.00 85.81 107 ALA A N 1
ATOM 842 C CA . ALA A 1 107 ? 13.406 -8.297 -21.860 1.00 85.81 107 ALA A CA 1
ATOM 843 C C . ALA A 1 107 ? 13.532 -7.459 -23.147 1.00 85.81 107 ALA A C 1
ATOM 845 O O . ALA A 1 107 ? 14.058 -7.945 -24.142 1.00 85.81 107 ALA A O 1
ATOM 846 N N . LEU A 1 108 ? 13.099 -6.195 -23.106 1.00 87.88 108 LEU A N 1
ATOM 847 C CA . LEU A 1 108 ? 13.200 -5.243 -24.215 1.00 87.88 108 LEU A CA 1
ATOM 848 C C . LEU A 1 108 ? 14.587 -4.598 -24.357 1.00 87.88 108 LEU A C 1
ATOM 850 O O . LEU A 1 108 ? 14.867 -3.985 -25.384 1.00 87.88 108 LEU A O 1
ATOM 854 N N . GLY A 1 109 ? 15.417 -4.628 -23.309 1.00 90.50 109 GLY A N 1
ATOM 855 C CA . GLY A 1 109 ? 16.596 -3.760 -23.212 1.00 90.50 109 GLY A CA 1
ATOM 856 C C . GLY A 1 109 ? 16.239 -2.265 -23.206 1.00 90.50 109 GLY A C 1
ATOM 857 O O . GLY A 1 109 ? 17.053 -1.427 -23.597 1.00 90.50 109 GLY A O 1
ATOM 858 N N . LYS A 1 110 ? 15.013 -1.909 -22.802 1.00 92.81 110 LYS A N 1
ATOM 859 C CA . LYS A 1 110 ? 14.457 -0.548 -22.862 1.00 92.81 110 LYS A CA 1
ATOM 860 C C . LYS A 1 110 ? 13.668 -0.250 -21.590 1.00 92.81 110 LYS A C 1
ATOM 862 O O . LYS A 1 110 ? 12.721 -0.961 -21.273 1.00 92.81 110 LYS A O 1
ATOM 867 N N . LEU A 1 111 ? 14.023 0.816 -20.882 1.00 92.62 111 LEU A N 1
ATOM 868 C CA . LEU A 1 111 ? 13.383 1.256 -19.639 1.00 92.62 111 LEU A CA 1
ATOM 869 C C . LEU A 1 111 ? 12.667 2.594 -19.855 1.00 92.62 111 LEU A C 1
ATOM 871 O O . LEU A 1 111 ? 13.142 3.453 -20.596 1.00 92.62 111 LEU A O 1
ATOM 875 N N . LEU A 1 112 ? 11.529 2.797 -19.194 1.00 91.19 112 LEU A N 1
ATOM 876 C CA . LEU A 1 112 ? 10.797 4.061 -19.263 1.00 91.19 112 LEU A CA 1
ATOM 877 C C . LEU A 1 112 ? 11.571 5.200 -18.590 1.00 91.19 112 LEU A C 1
ATOM 879 O O . LEU A 1 112 ? 11.869 5.140 -17.398 1.00 91.19 112 LEU A O 1
ATOM 883 N N . HIS A 1 113 ? 11.820 6.292 -19.319 1.00 90.81 113 HIS A N 1
ATOM 884 C CA . HIS A 1 113 ? 12.434 7.488 -18.732 1.00 90.81 113 HIS A CA 1
ATOM 885 C C . HIS A 1 113 ? 11.490 8.202 -17.753 1.00 90.81 113 HIS A C 1
ATOM 887 O O . HIS A 1 113 ? 11.954 8.905 -16.866 1.00 90.81 113 HIS A O 1
ATOM 893 N N . SER A 1 114 ? 10.171 8.079 -17.933 1.00 89.38 114 SER A N 1
ATOM 894 C CA . SER A 1 114 ? 9.148 8.721 -17.104 1.00 89.38 114 SER A CA 1
ATOM 895 C C . SER A 1 114 ? 7.922 7.828 -16.985 1.00 89.38 114 SER A C 1
ATOM 897 O O . SER A 1 114 ? 7.527 7.183 -17.955 1.00 89.38 114 SER A O 1
ATOM 899 N N . LEU A 1 115 ? 7.303 7.841 -15.804 1.00 84.12 115 LEU A N 1
ATOM 900 C CA . LEU A 1 115 ? 6.033 7.173 -15.512 1.00 84.12 115 LEU A CA 1
ATOM 901 C C . LEU A 1 115 ? 4.834 8.136 -15.561 1.00 84.12 115 LEU A C 1
ATOM 903 O O . LEU A 1 115 ? 3.742 7.787 -15.123 1.00 84.12 115 LEU A O 1
ATOM 907 N N . GLY A 1 116 ? 5.027 9.375 -16.027 1.00 81.12 116 GLY A N 1
ATOM 908 C CA . GLY A 1 116 ? 4.013 10.438 -15.995 1.00 81.12 116 GLY A CA 1
ATOM 909 C C . GLY A 1 116 ? 3.843 11.094 -14.617 1.00 81.12 116 GLY A C 1
ATOM 910 O O . GLY A 1 116 ? 3.647 12.304 -14.544 1.00 81.12 116 GLY A O 1
ATOM 911 N N . ALA A 1 117 ? 4.002 10.334 -13.530 1.00 77.38 117 ALA A N 1
ATOM 912 C CA . ALA A 1 117 ? 4.198 10.854 -12.179 1.00 77.38 117 ALA A CA 1
ATOM 913 C C . ALA A 1 117 ? 5.681 10.758 -11.804 1.00 77.38 117 ALA A C 1
ATOM 915 O O . ALA A 1 117 ? 6.246 9.666 -11.789 1.00 77.38 117 ALA A O 1
ATOM 916 N N . ASP A 1 118 ? 6.313 11.898 -11.520 1.00 85.38 118 ASP A N 1
ATOM 917 C CA . ASP A 1 118 ? 7.747 11.919 -11.210 1.00 85.38 118 ASP A CA 1
ATOM 918 C C . ASP A 1 118 ? 8.035 11.668 -9.727 1.00 85.38 118 ASP A C 1
ATOM 920 O O . ASP A 1 118 ? 9.049 11.080 -9.383 1.00 85.38 118 ASP A O 1
ATOM 924 N N . MET A 1 119 ? 7.122 12.061 -8.841 1.00 87.06 119 MET A N 1
ATOM 925 C CA . MET A 1 119 ? 7.313 11.951 -7.397 1.00 87.06 119 MET A CA 1
ATOM 926 C C . MET A 1 119 ? 6.950 10.552 -6.893 1.00 87.06 119 MET A C 1
ATOM 928 O O . MET A 1 119 ? 5.791 10.141 -6.945 1.00 87.06 119 MET A O 1
ATOM 932 N N . ILE A 1 120 ? 7.941 9.849 -6.350 1.00 86.44 120 ILE A N 1
ATOM 933 C CA . ILE A 1 120 ? 7.844 8.487 -5.834 1.00 86.44 120 ILE A CA 1
ATOM 934 C C . ILE A 1 120 ? 8.078 8.486 -4.322 1.00 86.44 120 ILE A C 1
ATOM 936 O O . ILE A 1 120 ? 9.174 8.752 -3.832 1.00 86.44 120 ILE A O 1
ATOM 940 N N . ASN A 1 121 ? 7.033 8.162 -3.563 1.00 86.69 121 ASN A N 1
ATOM 941 C CA . ASN A 1 121 ? 7.035 8.097 -2.098 1.00 86.69 121 ASN A CA 1
ATOM 942 C C . ASN A 1 121 ? 6.824 6.663 -1.582 1.00 86.69 121 ASN A C 1
ATOM 944 O O . ASN A 1 121 ? 6.190 6.444 -0.545 1.00 86.69 121 ASN A O 1
ATOM 948 N N . TRP A 1 122 ? 7.333 5.677 -2.321 1.00 85.56 122 TRP A N 1
ATOM 949 C CA . TRP A 1 122 ? 7.155 4.271 -1.977 1.00 85.56 122 TRP A CA 1
ATOM 950 C C . TRP A 1 122 ? 7.867 3.920 -0.678 1.00 85.56 122 TRP A C 1
ATOM 952 O O . TRP A 1 122 ? 8.985 4.375 -0.417 1.00 85.56 122 TRP A O 1
ATOM 962 N N . LEU A 1 123 ? 7.216 3.079 0.119 1.00 86.00 123 LEU A N 1
ATOM 963 C CA . LEU A 1 123 ? 7.722 2.587 1.395 1.00 86.00 123 LEU A CA 1
ATOM 964 C C . LEU A 1 123 ? 8.039 1.098 1.275 1.00 86.00 123 LEU A C 1
ATOM 966 O O . LEU A 1 123 ? 7.238 0.360 0.714 1.00 86.00 123 LEU A O 1
ATOM 970 N N . SER A 1 124 ? 9.170 0.623 1.801 1.00 85.50 124 SER A N 1
ATOM 971 C CA . SER A 1 124 ? 9.437 -0.822 1.780 1.00 85.50 124 SER A CA 1
ATOM 972 C C . SER A 1 124 ? 8.390 -1.583 2.602 1.00 85.50 124 SER A C 1
ATOM 974 O O . SER A 1 124 ? 7.864 -1.053 3.585 1.00 85.50 124 SER A O 1
ATOM 976 N N . VAL A 1 125 ? 8.114 -2.839 2.236 1.00 83.94 125 VAL A N 1
ATOM 977 C CA . VAL A 1 125 ? 7.206 -3.710 3.008 1.00 83.94 125 VAL A CA 1
ATOM 978 C C . VAL A 1 125 ? 7.620 -3.774 4.482 1.00 83.94 125 VAL A C 1
ATOM 980 O O . VAL A 1 125 ? 6.765 -3.720 5.363 1.00 83.94 125 VAL A O 1
ATOM 983 N N . GLU A 1 126 ? 8.923 -3.836 4.773 1.00 85.56 126 GLU A N 1
ATOM 984 C CA . GLU A 1 126 ? 9.415 -3.847 6.154 1.00 85.56 126 GLU A CA 1
ATOM 985 C C . GLU A 1 126 ? 9.157 -2.524 6.871 1.00 85.56 126 GLU A C 1
ATOM 987 O O . GLU A 1 126 ? 8.733 -2.537 8.023 1.00 85.56 126 GLU A O 1
ATOM 992 N N . GLY A 1 127 ? 9.391 -1.392 6.200 1.00 88.12 127 GLY A N 1
ATOM 993 C CA . GLY A 1 127 ? 9.123 -0.071 6.763 1.00 88.12 127 GLY A CA 1
ATOM 994 C C . GLY A 1 127 ? 7.643 0.116 7.087 1.00 88.12 127 GLY A C 1
ATOM 995 O O . GLY A 1 127 ? 7.307 0.615 8.158 1.00 88.12 127 GLY A O 1
ATOM 996 N N . ALA A 1 128 ? 6.755 -0.353 6.209 1.00 89.94 128 ALA A N 1
ATOM 997 C CA . ALA A 1 128 ? 5.316 -0.324 6.444 1.00 89.94 128 ALA A CA 1
ATOM 998 C C . ALA A 1 128 ? 4.907 -1.223 7.614 1.00 89.94 128 ALA A C 1
ATOM 1000 O O . ALA A 1 128 ? 4.182 -0.779 8.500 1.00 89.94 128 ALA A O 1
ATOM 1001 N N . ALA A 1 129 ? 5.396 -2.466 7.650 1.00 89.81 129 ALA A N 1
ATOM 1002 C CA . ALA A 1 129 ? 5.103 -3.401 8.732 1.00 89.81 129 ALA A CA 1
ATOM 1003 C C . ALA A 1 129 ? 5.591 -2.872 10.089 1.00 89.81 129 ALA A C 1
ATOM 1005 O O . ALA A 1 129 ? 4.853 -2.927 11.071 1.00 89.81 129 ALA A O 1
ATOM 1006 N N . GLN A 1 130 ? 6.804 -2.314 10.131 1.00 91.50 130 GLN A N 1
ATOM 1007 C CA . GLN A 1 130 ? 7.356 -1.696 11.332 1.00 91.50 130 GLN A CA 1
ATOM 1008 C C . GLN A 1 130 ? 6.486 -0.519 11.796 1.00 91.50 130 GLN A C 1
ATOM 1010 O O . GLN A 1 130 ? 6.083 -0.492 12.955 1.00 91.50 130 GLN A O 1
ATOM 1015 N N . ALA A 1 131 ? 6.120 0.394 10.890 1.00 92.56 131 ALA A N 1
ATOM 1016 C CA . ALA A 1 131 ? 5.258 1.529 11.215 1.00 92.56 131 ALA A CA 1
ATOM 1017 C C . ALA A 1 131 ? 3.879 1.088 11.736 1.00 92.56 131 ALA A C 1
ATOM 1019 O O . ALA A 1 131 ? 3.405 1.618 12.736 1.00 92.56 131 ALA A O 1
ATOM 1020 N N . ILE A 1 132 ? 3.247 0.090 11.107 1.00 92.62 132 ILE A N 1
ATOM 1021 C CA . ILE A 1 132 ? 1.955 -0.458 11.553 1.00 92.62 132 ILE A CA 1
ATOM 1022 C C . ILE A 1 132 ? 2.057 -0.982 12.989 1.00 92.62 132 ILE A C 1
ATOM 1024 O O . ILE A 1 132 ? 1.197 -0.677 13.816 1.00 92.62 132 ILE A O 1
ATOM 1028 N N . LEU A 1 133 ? 3.097 -1.760 13.297 1.00 92.25 133 LEU A N 1
ATOM 1029 C CA . LEU A 1 133 ? 3.284 -2.348 14.624 1.00 92.25 133 LEU A CA 1
ATOM 1030 C C . LEU A 1 133 ? 3.563 -1.284 15.689 1.00 92.25 133 LEU A C 1
ATOM 1032 O O . LEU A 1 133 ? 2.951 -1.318 16.755 1.00 92.25 133 LEU A O 1
ATOM 1036 N N . GLU A 1 134 ? 4.445 -0.328 15.401 1.00 92.06 134 GLU A N 1
ATOM 1037 C CA . GLU A 1 134 ? 4.798 0.750 16.332 1.00 92.06 134 GLU A CA 1
ATOM 1038 C C . GLU A 1 134 ? 3.603 1.664 16.623 1.00 92.06 134 GLU A C 1
ATOM 1040 O O . GLU A 1 134 ? 3.339 1.981 17.784 1.00 92.06 134 GLU A O 1
ATOM 1045 N N . LEU A 1 135 ? 2.827 2.029 15.598 1.00 91.06 135 LEU A N 1
ATOM 1046 C CA . LEU A 1 135 ? 1.610 2.824 15.770 1.00 91.06 135 LEU A CA 1
ATOM 1047 C C . LEU A 1 135 ? 0.545 2.046 16.548 1.00 91.06 135 LEU A C 1
ATOM 1049 O O . LEU A 1 135 ? -0.051 2.597 17.470 1.00 91.06 135 LEU A O 1
ATOM 1053 N N . SER A 1 136 ? 0.353 0.758 16.244 1.00 88.88 136 SER A N 1
ATOM 1054 C CA . SER A 1 136 ? -0.602 -0.090 16.974 1.00 88.88 136 SER A CA 1
ATOM 1055 C C . SER A 1 136 ? -0.231 -0.180 18.456 1.00 88.88 136 SER A C 1
ATOM 1057 O O . SER A 1 136 ? -1.085 -0.025 19.326 1.00 88.88 136 SER A O 1
ATOM 1059 N N . ALA A 1 137 ? 1.055 -0.365 18.763 1.00 87.94 137 ALA A N 1
ATOM 1060 C CA . ALA A 1 137 ? 1.543 -0.394 20.138 1.00 87.94 137 ALA A CA 1
ATOM 1061 C C . ALA A 1 137 ? 1.397 0.969 20.836 1.00 87.94 137 ALA A C 1
ATOM 1063 O O . ALA A 1 137 ? 1.006 1.023 22.001 1.00 87.94 137 ALA A O 1
ATOM 1064 N N . SER A 1 138 ? 1.666 2.075 20.137 1.00 84.19 138 SER A N 1
ATOM 1065 C CA . SER A 1 138 ? 1.523 3.425 20.692 1.00 84.19 138 SER A CA 1
ATOM 1066 C C . SER A 1 138 ? 0.079 3.734 21.095 1.00 84.19 138 SER A C 1
ATOM 1068 O O . SER A 1 138 ? -0.147 4.286 22.175 1.00 84.19 138 SER A O 1
ATOM 1070 N N . VAL A 1 139 ? -0.903 3.322 20.288 1.00 77.62 139 VAL A N 1
ATOM 1071 C CA . VAL A 1 139 ? -2.320 3.505 20.629 1.00 77.62 139 VAL A CA 1
ATOM 1072 C C . VAL A 1 139 ? -2.742 2.606 21.795 1.00 77.62 139 VAL A C 1
ATOM 1074 O O . VAL A 1 139 ? -3.440 3.073 22.698 1.00 77.62 139 VAL A O 1
ATOM 1077 N N . ALA A 1 140 ? -2.227 1.373 21.878 1.00 73.56 140 ALA A N 1
ATOM 1078 C CA . ALA A 1 140 ? -2.457 0.501 23.036 1.00 73.56 140 ALA A CA 1
ATOM 1079 C C . ALA A 1 140 ? -1.946 1.092 24.361 1.00 73.56 140 ALA A C 1
ATOM 1081 O O . ALA A 1 140 ? -2.595 0.913 25.392 1.00 73.56 140 ALA A O 1
ATOM 1082 N N . VAL A 1 141 ? -0.797 1.777 24.348 1.00 70.81 141 VAL A N 1
ATOM 1083 C CA . VAL A 1 141 ? -0.120 2.291 25.558 1.00 70.81 141 VAL A CA 1
ATOM 1084 C C . VAL A 1 141 ? -0.643 3.672 25.990 1.00 70.81 141 VAL A C 1
ATOM 1086 O O . VAL A 1 141 ? -0.207 4.218 27.000 1.00 70.81 141 VAL A O 1
ATOM 1089 N N . GLY A 1 142 ? -1.645 4.216 25.295 1.00 63.41 142 GLY A N 1
ATOM 1090 C CA . GLY A 1 142 ? -2.348 5.419 25.738 1.00 63.41 142 GLY A CA 1
ATOM 1091 C C . GLY A 1 142 ? -2.042 6.667 24.923 1.00 63.41 142 GLY A C 1
ATOM 1092 O O . GLY A 1 142 ? -2.015 7.760 25.486 1.00 63.41 142 GLY A O 1
ATOM 1093 N N . TYR A 1 143 ? -1.868 6.539 23.602 1.00 62.28 143 TYR A N 1
ATOM 1094 C CA . TYR A 1 143 ? -2.124 7.677 22.718 1.00 62.28 143 TYR A CA 1
ATOM 1095 C C . TYR A 1 143 ? -3.575 8.142 22.932 1.00 62.28 143 TYR A C 1
ATOM 1097 O O . TYR A 1 143 ? -4.525 7.541 22.430 1.00 62.28 143 TYR A O 1
ATOM 1105 N N . GLN A 1 144 ? -3.747 9.185 23.747 1.00 53.38 144 GLN A N 1
ATOM 1106 C CA . GLN A 1 144 ? -5.035 9.808 24.031 1.00 53.38 144 GLN A CA 1
ATOM 1107 C C . GLN A 1 144 ? -5.408 10.736 22.875 1.00 53.38 144 GLN A C 1
ATOM 1109 O O . GLN A 1 144 ? -5.275 11.954 22.966 1.00 53.38 144 GLN A O 1
ATOM 1114 N N . SER A 1 145 ? -5.880 10.156 21.774 1.00 58.62 145 SER A N 1
ATOM 1115 C CA . SER A 1 145 ? -6.809 10.901 20.930 1.00 58.62 145 SER A CA 1
ATOM 1116 C C . SER A 1 145 ? -8.078 11.133 21.752 1.00 58.62 145 SER A C 1
ATOM 1118 O O . SER A 1 145 ? -8.601 10.196 22.357 1.00 58.62 145 SER A O 1
ATOM 1120 N N . SER A 1 146 ? -8.584 12.366 21.792 1.00 61.88 146 SER A N 1
ATOM 1121 C CA . SER A 1 146 ? -9.932 12.646 22.307 1.00 61.88 146 SER A CA 1
ATOM 1122 C C . SER A 1 146 ? -11.026 11.980 21.462 1.00 61.88 146 SER A C 1
ATOM 1124 O O . SER A 1 146 ? -12.183 11.942 21.869 1.00 61.88 146 SER A O 1
ATOM 1126 N N . GLU A 1 147 ? -10.666 11.481 20.279 1.00 76.00 147 GLU A N 1
ATOM 1127 C CA . GLU A 1 147 ? -11.559 10.857 19.316 1.00 76.00 147 GLU A CA 1
ATOM 1128 C C . GLU A 1 147 ? -11.442 9.328 19.359 1.00 76.00 147 GLU A C 1
ATOM 1130 O O . GLU A 1 147 ? -10.352 8.764 19.464 1.00 76.00 147 GLU A O 1
ATOM 1135 N N . ASN A 1 148 ? -12.577 8.647 19.182 1.00 86.00 148 ASN A N 1
ATOM 1136 C CA . ASN A 1 148 ? -12.646 7.186 19.057 1.00 86.00 148 ASN A CA 1
ATOM 1137 C C . ASN A 1 148 ? -11.979 6.655 17.773 1.00 86.00 148 ASN A C 1
ATOM 1139 O O . ASN A 1 148 ? -11.801 5.445 17.625 1.00 86.00 148 ASN A O 1
ATOM 1143 N N . VAL A 1 149 ? -11.616 7.547 16.845 1.00 90.69 149 VAL A N 1
ATOM 1144 C CA . VAL A 1 149 ? -10.968 7.224 15.575 1.00 90.69 149 VAL A CA 1
ATOM 1145 C C . VAL A 1 149 ? -9.611 7.921 15.506 1.00 90.69 149 VAL A C 1
ATOM 1147 O O . VAL A 1 149 ? -9.527 9.139 15.593 1.00 90.69 149 VAL A O 1
ATOM 1150 N N . ALA A 1 150 ? -8.547 7.155 15.294 1.00 90.62 150 ALA A N 1
ATOM 1151 C CA . ALA A 1 150 ? -7.227 7.664 14.945 1.00 90.62 150 ALA A CA 1
ATOM 1152 C C . ALA A 1 150 ? -6.934 7.352 13.473 1.00 90.62 150 ALA A C 1
ATOM 1154 O O . ALA A 1 150 ? -7.237 6.261 12.992 1.00 90.62 150 ALA A O 1
ATOM 1155 N N . CYS A 1 151 ? -6.345 8.292 12.733 1.00 90.00 151 CYS A N 1
ATOM 1156 C CA . CYS A 1 151 ? -6.021 8.105 11.319 1.00 90.00 151 CYS A CA 1
ATOM 1157 C C . CYS A 1 151 ? -4.536 8.371 11.062 1.00 90.00 151 CYS A C 1
ATOM 1159 O O . CYS A 1 151 ? -4.039 9.463 11.326 1.00 90.00 151 CYS A O 1
ATOM 1161 N N . PHE A 1 152 ? -3.847 7.397 10.473 1.00 91.56 152 PHE A N 1
ATOM 1162 C CA . PHE A 1 152 ? -2.415 7.448 10.196 1.00 91.56 152 PHE A CA 1
ATOM 1163 C C . PHE A 1 152 ? -2.152 7.264 8.704 1.00 91.56 152 PHE A C 1
ATOM 1165 O O . PHE A 1 152 ? -2.615 6.293 8.108 1.00 91.56 152 PHE A O 1
ATOM 1172 N N . ASN A 1 153 ? -1.379 8.169 8.102 1.00 91.62 153 ASN A N 1
ATOM 1173 C CA . ASN A 1 153 ? -0.870 8.004 6.740 1.00 91.62 153 ASN A CA 1
ATOM 1174 C C . ASN A 1 153 ? 0.555 7.442 6.812 1.00 91.62 153 ASN A C 1
ATOM 1176 O O . ASN A 1 153 ? 1.482 8.127 7.239 1.00 91.62 153 ASN A O 1
ATOM 1180 N N . ILE A 1 154 ? 0.716 6.188 6.405 1.00 91.62 154 ILE A N 1
ATOM 1181 C CA . ILE A 1 154 ? 1.981 5.459 6.384 1.00 91.62 154 ILE A CA 1
ATOM 1182 C C . ILE A 1 154 ? 2.587 5.634 4.990 1.00 91.62 154 ILE A C 1
ATOM 1184 O O . ILE A 1 154 ? 2.242 4.932 4.037 1.00 91.62 154 ILE A O 1
ATOM 1188 N N . VAL A 1 155 ? 3.467 6.627 4.886 1.00 89.25 155 VAL A N 1
ATOM 1189 C CA . VAL A 1 155 ? 4.116 7.062 3.642 1.00 89.25 155 VAL A CA 1
ATOM 1190 C C . VAL A 1 155 ? 5.626 7.098 3.830 1.00 89.25 155 VAL A C 1
ATOM 1192 O O . VAL A 1 155 ? 6.104 7.252 4.955 1.00 89.25 155 VAL A O 1
ATOM 1195 N N . ASN A 1 156 ? 6.393 7.017 2.744 1.00 88.25 156 ASN A N 1
ATOM 1196 C CA . ASN A 1 156 ? 7.800 7.389 2.817 1.00 88.25 156 ASN A CA 1
ATOM 1197 C C . ASN A 1 156 ? 7.910 8.926 2.884 1.00 88.25 156 ASN A C 1
ATOM 1199 O O . ASN A 1 156 ? 7.509 9.598 1.931 1.00 88.25 156 ASN A O 1
ATOM 1203 N N . PRO A 1 157 ? 8.450 9.504 3.976 1.00 86.88 157 PRO A N 1
ATOM 1204 C CA . PRO A 1 157 ? 8.590 10.954 4.104 1.00 86.88 157 PRO A CA 1
ATOM 1205 C C . PRO A 1 157 ? 9.660 11.530 3.166 1.00 86.88 157 PRO A C 1
ATOM 1207 O O . PRO A 1 157 ? 9.697 12.738 2.945 1.00 86.88 157 PRO A O 1
ATOM 1210 N N . LYS A 1 158 ? 10.546 10.684 2.626 1.00 87.81 158 LYS A N 1
ATOM 1211 C CA . LYS A 1 158 ? 11.576 11.070 1.663 1.00 87.81 158 LYS A CA 1
ATOM 1212 C C . LYS A 1 158 ? 11.109 10.694 0.268 1.00 87.81 158 LYS A C 1
ATOM 1214 O O . LYS A 1 158 ? 11.181 9.533 -0.126 1.00 87.81 158 LYS A O 1
ATOM 1219 N N . VAL A 1 159 ? 10.621 11.690 -0.454 1.00 87.38 159 VAL A N 1
ATOM 1220 C CA . VAL A 1 159 ? 10.189 11.513 -1.837 1.00 87.38 159 VAL A CA 1
ATOM 1221 C C . VAL A 1 159 ? 11.411 11.511 -2.754 1.00 87.38 159 VAL A C 1
ATOM 1223 O O . VAL A 1 159 ? 12.309 12.334 -2.581 1.00 87.38 159 VAL A O 1
ATOM 1226 N N . SER A 1 160 ? 11.431 10.587 -3.708 1.00 89.50 160 SER A N 1
ATOM 1227 C CA . SER A 1 160 ? 12.441 10.486 -4.765 1.00 89.50 160 SER A CA 1
ATOM 1228 C C . SER A 1 160 ? 11.807 10.758 -6.121 1.00 89.50 160 SER A C 1
ATOM 1230 O O . SER A 1 160 ? 10.611 10.535 -6.303 1.00 89.50 160 SER A O 1
ATOM 1232 N N . SER A 1 161 ? 12.599 11.214 -7.081 1.00 92.31 161 SER A N 1
ATOM 1233 C CA . SER A 1 161 ? 12.163 11.362 -8.465 1.00 92.31 161 SER A CA 1
ATOM 1234 C C . SER A 1 161 ? 12.350 10.053 -9.232 1.00 92.31 161 SER A C 1
ATOM 1236 O O . SER A 1 161 ? 13.378 9.378 -9.119 1.00 92.31 161 SER A O 1
ATOM 1238 N N . TRP A 1 162 ? 11.373 9.688 -10.059 1.00 91.81 162 TRP A N 1
ATOM 1239 C CA . TRP A 1 162 ? 11.555 8.611 -11.020 1.00 91.81 162 TRP A CA 1
ATOM 1240 C C . TRP A 1 162 ? 12.639 8.968 -12.036 1.00 91.81 162 TRP A C 1
ATOM 1242 O O . TRP A 1 162 ? 13.556 8.178 -12.253 1.00 91.81 162 TRP A O 1
ATOM 1252 N N . THR A 1 163 ? 12.537 10.145 -12.655 1.00 92.31 163 THR A N 1
ATOM 1253 C CA . THR A 1 163 ? 13.406 10.543 -13.768 1.00 92.31 163 THR A CA 1
ATOM 1254 C C . THR A 1 163 ? 14.851 10.772 -13.338 1.00 92.31 163 THR A C 1
ATOM 1256 O O . THR A 1 163 ? 15.756 10.374 -14.072 1.00 92.31 163 THR A O 1
ATOM 1259 N N . THR A 1 164 ? 15.084 11.388 -12.173 1.00 91.00 164 THR A N 1
ATOM 1260 C CA . THR A 1 164 ? 16.444 11.743 -11.735 1.00 91.00 164 THR A CA 1
ATOM 1261 C C . THR A 1 164 ? 17.087 10.716 -10.819 1.00 91.00 164 THR A C 1
ATOM 1263 O O . THR A 1 164 ? 18.311 10.615 -10.828 1.00 91.00 164 THR A O 1
ATOM 1266 N N . ASP A 1 165 ? 16.301 9.946 -10.058 1.00 90.88 165 ASP A N 1
ATOM 1267 C CA . ASP A 1 165 ? 16.852 9.074 -9.015 1.00 90.88 165 ASP A CA 1
ATOM 1268 C C . ASP A 1 165 ? 16.639 7.591 -9.339 1.00 90.88 165 ASP A C 1
ATOM 1270 O O . ASP A 1 165 ? 17.598 6.824 -9.430 1.00 90.88 165 ASP A O 1
ATOM 1274 N N . LEU A 1 166 ? 15.387 7.160 -9.528 1.00 89.62 166 LEU A N 1
ATOM 1275 C CA . LEU A 1 166 ? 15.069 5.730 -9.612 1.00 89.62 166 LEU A CA 1
ATOM 1276 C C . LEU A 1 166 ? 15.372 5.110 -10.975 1.00 89.62 166 LEU A C 1
ATOM 1278 O O . LEU A 1 166 ? 15.934 4.018 -11.011 1.00 89.62 166 LEU A O 1
ATOM 1282 N N . ALA A 1 167 ? 15.025 5.759 -12.087 1.00 91.31 167 ALA A N 1
ATOM 1283 C CA . ALA A 1 167 ? 15.296 5.211 -13.414 1.00 91.31 167 ALA A CA 1
ATOM 1284 C C . ALA A 1 167 ? 16.807 5.045 -13.668 1.00 91.31 167 ALA A C 1
ATOM 1286 O O . ALA A 1 167 ? 17.200 3.954 -14.092 1.00 91.31 167 ALA A O 1
ATOM 1287 N N . PRO A 1 168 ? 17.674 6.026 -13.330 1.00 91.25 168 PRO A N 1
ATOM 1288 C CA . PRO A 1 168 ? 19.123 5.835 -13.387 1.00 91.25 168 PRO A CA 1
ATOM 1289 C C . PRO A 1 168 ? 19.611 4.730 -12.446 1.00 91.25 168 PRO A C 1
ATOM 1291 O O . PRO A 1 168 ? 20.383 3.876 -12.870 1.00 91.25 168 PRO A O 1
ATOM 1294 N N . ALA A 1 169 ? 19.105 4.658 -11.208 1.00 90.38 169 ALA A N 1
ATOM 1295 C CA . ALA A 1 169 ? 19.493 3.602 -10.270 1.00 90.38 169 ALA A CA 1
ATOM 1296 C C . ALA A 1 169 ? 19.115 2.191 -10.759 1.00 90.38 169 ALA A C 1
ATOM 1298 O O . ALA A 1 169 ? 19.872 1.240 -10.561 1.00 90.38 169 ALA A O 1
ATOM 1299 N N . VAL A 1 170 ? 17.960 2.038 -11.418 1.00 88.94 170 VAL A N 1
ATOM 1300 C CA . VAL A 1 170 ? 17.566 0.784 -12.080 1.00 88.94 170 VAL A CA 1
ATOM 1301 C C . VAL A 1 170 ? 18.494 0.491 -13.254 1.00 88.94 170 VAL A C 1
ATOM 1303 O O . VAL A 1 170 ? 18.875 -0.658 -13.447 1.00 88.94 170 VAL A O 1
ATOM 1306 N N . GLN A 1 171 ? 18.864 1.503 -14.035 1.00 90.56 171 GLN A N 1
ATOM 1307 C CA . GLN A 1 171 ? 19.767 1.349 -15.169 1.00 90.56 171 GLN A CA 1
ATOM 1308 C C . GLN A 1 171 ? 21.168 0.896 -14.718 1.00 90.56 171 GLN A C 1
ATOM 1310 O O . GLN A 1 171 ? 21.720 -0.039 -15.290 1.00 90.56 171 GLN A O 1
ATOM 1315 N N . ASP A 1 172 ? 21.707 1.509 -13.664 1.00 90.19 172 ASP A N 1
ATOM 1316 C CA . ASP A 1 172 ? 23.023 1.217 -13.077 1.00 90.19 172 ASP A CA 1
ATOM 1317 C C . ASP A 1 172 ? 23.083 -0.122 -12.331 1.00 90.19 172 ASP A C 1
ATOM 1319 O O . ASP A 1 172 ? 24.166 -0.634 -12.051 1.00 90.19 172 ASP A O 1
ATOM 1323 N N . TYR A 1 173 ? 21.931 -0.717 -12.016 1.00 88.75 173 TYR A N 1
ATOM 1324 C CA . TYR A 1 173 ? 21.874 -2.072 -11.476 1.00 88.75 173 TYR A CA 1
ATOM 1325 C C . TYR A 1 173 ? 22.323 -3.130 -12.502 1.00 88.75 173 TYR A C 1
ATOM 1327 O O . TYR A 1 173 ? 22.823 -4.188 -12.110 1.00 88.75 173 TYR A O 1
ATOM 1335 N N . TYR A 1 174 ? 22.143 -2.867 -13.801 1.00 87.25 174 TYR A N 1
ATOM 1336 C CA . TYR A 1 174 ? 22.531 -3.781 -14.876 1.00 87.25 174 TYR A CA 1
ATOM 1337 C C . TYR A 1 174 ? 23.989 -3.549 -15.307 1.00 87.25 174 TYR A C 1
ATOM 1339 O O . TYR A 1 174 ? 24.448 -2.406 -15.318 1.00 87.25 174 TYR A O 1
ATOM 1347 N N . PRO A 1 175 ? 24.729 -4.611 -15.684 1.00 90.12 175 PRO A N 1
ATOM 1348 C CA . PRO A 1 175 ? 26.061 -4.452 -16.261 1.00 90.12 175 PRO A CA 1
ATOM 1349 C C . PRO A 1 175 ? 25.982 -3.682 -17.585 1.00 90.12 175 PRO A C 1
ATOM 1351 O O . PRO A 1 175 ? 24.969 -3.752 -18.279 1.00 90.12 175 PRO A O 1
ATOM 1354 N N . ASP A 1 176 ? 27.068 -3.008 -17.975 1.00 88.31 176 ASP A N 1
ATOM 1355 C CA . ASP A 1 176 ? 27.101 -2.175 -19.191 1.00 88.31 176 ASP A CA 1
ATOM 1356 C C . ASP A 1 176 ? 26.707 -2.935 -20.471 1.00 88.31 176 ASP A C 1
ATOM 1358 O O . ASP A 1 176 ? 26.164 -2.333 -21.394 1.00 88.31 176 ASP A O 1
ATOM 1362 N N . SER A 1 177 ? 26.925 -4.257 -20.521 1.00 86.88 177 SER A N 1
ATOM 1363 C CA . SER A 1 177 ? 26.515 -5.111 -21.646 1.00 86.88 177 SER A CA 1
ATOM 1364 C C . SER A 1 177 ? 24.997 -5.237 -21.812 1.00 86.88 177 SER A C 1
ATOM 1366 O O . SER A 1 177 ? 24.528 -5.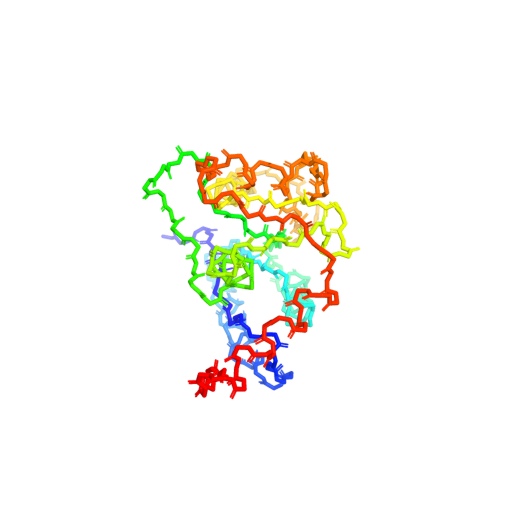443 -22.928 1.00 86.88 177 SER A O 1
ATOM 1368 N N . ASP A 1 178 ? 24.245 -5.107 -20.715 1.00 87.69 178 ASP A N 1
ATOM 1369 C CA . ASP A 1 178 ? 22.806 -5.396 -20.632 1.00 87.69 178 ASP A CA 1
ATOM 1370 C C . ASP A 1 178 ? 22.015 -4.158 -20.174 1.00 87.69 178 ASP A C 1
ATOM 1372 O O . ASP A 1 178 ? 20.866 -4.254 -19.731 1.00 87.69 178 ASP A O 1
ATOM 1376 N N . LYS A 1 179 ? 22.645 -2.982 -20.226 1.00 90.06 179 LYS A N 1
ATOM 1377 C CA . LYS A 1 179 ? 22.100 -1.742 -19.686 1.00 90.06 179 LYS A CA 1
ATOM 1378 C C . LYS A 1 179 ? 20.910 -1.275 -20.533 1.00 90.06 179 LYS A C 1
ATOM 1380 O O . LYS A 1 179 ? 21.099 -0.951 -21.707 1.00 90.06 179 LYS A O 1
ATOM 1385 N N . PRO A 1 180 ? 19.684 -1.206 -19.979 1.00 91.94 180 PRO A N 1
ATOM 1386 C CA . PRO A 1 180 ? 18.524 -0.845 -20.779 1.00 91.94 180 PRO A CA 1
ATOM 1387 C C . PRO A 1 180 ? 18.587 0.629 -21.194 1.00 91.94 180 PRO A C 1
ATOM 1389 O O . PRO A 1 180 ? 18.961 1.493 -20.399 1.00 91.94 180 PRO A O 1
ATOM 1392 N N . ALA A 1 181 ? 18.192 0.942 -22.427 1.00 92.38 181 ALA A N 1
ATOM 1393 C CA . ALA A 1 181 ? 18.115 2.320 -22.905 1.00 92.38 181 ALA A CA 1
ATOM 1394 C C . ALA A 1 181 ? 16.890 3.036 -22.313 1.00 92.38 181 ALA A C 1
ATOM 1396 O O . ALA A 1 181 ? 15.783 2.498 -22.344 1.00 92.38 181 ALA A O 1
ATOM 1397 N N . LEU A 1 182 ? 17.068 4.259 -21.805 1.00 92.38 182 LEU A N 1
ATOM 1398 C CA . LEU A 1 182 ? 15.953 5.083 -21.332 1.00 92.38 182 LEU A CA 1
ATOM 1399 C C . LEU A 1 182 ? 15.170 5.650 -22.521 1.00 92.38 182 LEU A C 1
ATOM 1401 O O . LEU A 1 182 ? 15.719 6.392 -23.335 1.00 92.38 182 LEU A O 1
ATOM 1405 N N . ILE A 1 183 ? 13.880 5.327 -22.609 1.00 93.06 183 ILE A N 1
ATOM 1406 C CA . ILE A 1 183 ? 13.010 5.730 -23.720 1.00 93.06 183 ILE A CA 1
ATOM 1407 C C . ILE A 1 183 ? 11.673 6.300 -23.246 1.00 93.06 183 ILE A C 1
ATOM 1409 O O . ILE A 1 183 ? 11.269 6.130 -22.095 1.00 93.06 183 ILE A O 1
ATOM 1413 N N . ARG A 1 184 ? 10.984 7.028 -24.135 1.00 91.06 184 ARG A N 1
ATOM 1414 C CA . ARG A 1 184 ? 9.650 7.587 -23.856 1.00 91.06 184 ARG A CA 1
ATOM 1415 C C . ARG A 1 184 ? 8.585 6.499 -23.840 1.00 91.06 184 ARG A C 1
ATOM 1417 O O . ARG A 1 184 ? 8.766 5.438 -24.426 1.00 91.06 184 ARG A O 1
ATOM 1424 N N . LEU A 1 185 ? 7.463 6.819 -23.198 1.00 87.25 185 LEU A N 1
ATOM 1425 C CA . LEU A 1 185 ? 6.327 5.917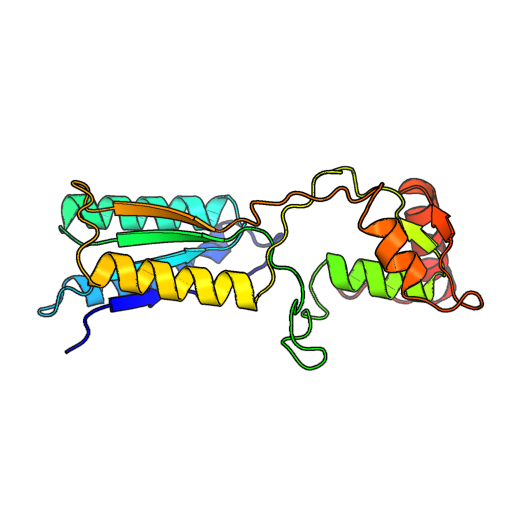 -23.043 1.00 87.25 185 LEU A CA 1
ATOM 1426 C C . LEU A 1 185 ? 5.793 5.407 -24.388 1.00 87.25 185 LEU A C 1
ATOM 1428 O O . LEU A 1 185 ? 5.636 4.205 -24.551 1.00 87.25 185 LEU A O 1
ATOM 1432 N N . THR A 1 186 ? 5.574 6.296 -25.362 1.00 89.88 186 THR A N 1
ATOM 1433 C CA . THR A 1 186 ? 5.014 5.908 -26.669 1.00 89.88 186 THR A CA 1
ATOM 1434 C C . THR A 1 186 ? 5.917 4.923 -27.427 1.00 89.88 186 THR A C 1
ATOM 1436 O O . THR A 1 186 ? 5.454 3.816 -27.673 1.00 89.88 186 THR A O 1
ATOM 1439 N N . PRO A 1 187 ? 7.218 5.208 -27.667 1.00 89.06 187 PRO A N 1
ATOM 1440 C CA . PRO A 1 187 ? 8.115 4.224 -28.281 1.00 89.06 187 PRO A CA 1
ATOM 1441 C C . PRO A 1 187 ? 8.247 2.907 -27.505 1.00 89.06 187 PRO A C 1
ATOM 1443 O O . PRO A 1 187 ? 8.566 1.878 -28.092 1.00 89.06 187 PRO A O 1
ATOM 1446 N N . TRP A 1 188 ? 8.064 2.936 -26.181 1.00 89.69 188 TRP A N 1
ATOM 1447 C CA . TRP A 1 188 ? 8.126 1.732 -25.352 1.00 89.69 188 TRP A CA 1
ATOM 1448 C C . TRP A 1 188 ? 6.912 0.832 -25.594 1.00 89.69 188 TRP A C 1
ATOM 1450 O O . TRP A 1 188 ? 7.075 -0.375 -25.758 1.00 89.69 188 TRP A O 1
ATOM 1460 N N . PHE A 1 189 ? 5.715 1.420 -25.679 1.00 87.81 189 PHE A N 1
ATOM 1461 C CA . PHE A 1 189 ? 4.496 0.693 -26.032 1.00 87.81 189 PHE A CA 1
ATOM 1462 C C . PHE A 1 189 ? 4.514 0.188 -27.474 1.00 87.81 189 PHE A C 1
ATOM 1464 O O . PHE A 1 189 ? 4.166 -0.967 -27.694 1.00 87.81 189 PHE A O 1
ATOM 1471 N N . ASP A 1 190 ? 4.978 0.999 -28.428 1.00 88.81 190 ASP A N 1
ATOM 1472 C CA . ASP A 1 190 ? 5.080 0.589 -29.835 1.00 88.81 190 ASP A CA 1
ATOM 1473 C C . ASP A 1 190 ? 5.942 -0.679 -29.985 1.00 88.81 190 ASP A C 1
ATOM 1475 O O . ASP A 1 190 ? 5.592 -1.611 -30.713 1.00 88.81 190 ASP A O 1
ATOM 1479 N N . GLU A 1 191 ? 7.059 -0.746 -29.251 1.00 85.75 191 GLU A N 1
ATOM 1480 C CA . GLU A 1 191 ? 7.915 -1.932 -29.218 1.00 85.75 191 GLU A CA 1
ATOM 1481 C C . GLU A 1 191 ? 7.197 -3.135 -28.598 1.00 85.75 191 GLU A C 1
ATOM 1483 O O . GLU A 1 191 ? 7.237 -4.235 -29.154 1.00 85.75 191 GLU A O 1
ATOM 1488 N N . LEU A 1 192 ? 6.531 -2.931 -27.459 1.00 84.44 192 LEU A N 1
ATOM 1489 C CA . LEU A 1 192 ? 5.810 -3.988 -26.758 1.00 84.44 192 LEU A CA 1
ATOM 1490 C C . LEU A 1 192 ? 4.721 -4.610 -27.649 1.00 84.44 192 LEU A C 1
ATOM 1492 O O . LEU A 1 192 ? 4.661 -5.833 -27.775 1.00 84.44 192 LEU A O 1
ATOM 1496 N N . GLU A 1 193 ? 3.926 -3.780 -28.330 1.00 86.75 193 GLU A N 1
ATOM 1497 C CA . GLU A 1 193 ? 2.906 -4.233 -29.283 1.00 86.75 193 GLU A CA 1
ATOM 1498 C C . GLU A 1 193 ? 3.515 -4.985 -30.474 1.00 86.75 193 GLU A C 1
ATOM 1500 O O . GLU A 1 193 ? 2.939 -5.954 -30.976 1.00 86.75 193 GLU A O 1
ATOM 1505 N N . SER A 1 194 ? 4.691 -4.561 -30.947 1.00 84.69 194 SER A N 1
ATOM 1506 C CA . SER A 1 194 ? 5.365 -5.226 -32.065 1.00 84.69 194 SER A CA 1
ATOM 1507 C C . SER A 1 194 ? 5.783 -6.661 -31.719 1.00 84.69 194 SER A C 1
ATOM 1509 O O . SER A 1 194 ? 5.659 -7.561 -32.557 1.00 84.69 194 SER A O 1
ATOM 1511 N N . LEU A 1 195 ? 6.209 -6.908 -30.476 1.00 80.56 195 LEU A N 1
ATOM 1512 C CA . LEU A 1 195 ? 6.584 -8.240 -30.001 1.00 80.56 195 LEU A CA 1
ATOM 1513 C C . LEU A 1 195 ? 5.371 -9.144 -29.803 1.00 80.56 195 LEU A C 1
ATOM 1515 O O . LEU A 1 195 ? 5.442 -10.322 -30.155 1.00 80.56 195 LEU A O 1
ATOM 1519 N N . GLU A 1 196 ? 4.255 -8.607 -29.309 1.00 76.69 196 GLU A N 1
ATOM 1520 C CA . GLU A 1 196 ? 2.996 -9.352 -29.201 1.00 76.69 196 GLU A CA 1
ATOM 1521 C C . GLU A 1 196 ? 2.549 -9.869 -30.575 1.00 76.69 196 GLU A C 1
ATOM 1523 O O . GLU A 1 196 ? 2.275 -11.061 -30.738 1.00 76.69 196 GLU A O 1
ATOM 1528 N N . ARG A 1 197 ? 2.584 -9.006 -31.600 1.00 73.81 197 ARG A N 1
ATOM 1529 C CA . ARG A 1 197 ? 2.248 -9.383 -32.984 1.00 73.81 197 ARG A CA 1
ATOM 1530 C C . ARG A 1 197 ? 3.222 -10.400 -33.579 1.00 73.81 197 ARG A C 1
ATOM 1532 O O . ARG A 1 197 ? 2.805 -11.244 -34.365 1.00 73.81 197 ARG A O 1
ATOM 1539 N N . THR A 1 198 ? 4.504 -10.315 -33.224 1.00 72.25 198 THR A N 1
ATOM 1540 C CA . THR A 1 198 ? 5.564 -11.159 -33.802 1.00 72.25 198 THR A CA 1
ATOM 1541 C C . THR A 1 198 ? 5.611 -12.556 -33.182 1.00 72.25 198 THR A C 1
ATOM 1543 O O . THR A 1 198 ? 5.850 -13.531 -33.891 1.00 72.25 198 THR A O 1
ATOM 1546 N N . TYR A 1 199 ? 5.377 -12.669 -31.873 1.00 66.88 199 TYR A N 1
ATOM 1547 C CA . TYR A 1 199 ? 5.555 -13.920 -31.127 1.00 66.88 199 TYR A CA 1
ATOM 1548 C C . TYR A 1 199 ? 4.245 -14.546 -30.632 1.00 66.88 199 TYR A C 1
ATOM 1550 O O . TYR A 1 199 ? 4.283 -15.630 -30.053 1.00 66.88 199 TYR A O 1
ATOM 1558 N N . GLY A 1 200 ? 3.090 -13.907 -30.852 1.00 54.12 200 GLY A N 1
ATOM 1559 C CA . GLY A 1 200 ? 1.783 -14.453 -30.469 1.00 54.12 200 GLY A CA 1
ATOM 1560 C C . GLY A 1 200 ? 1.636 -14.689 -28.964 1.00 54.12 200 GLY A C 1
ATOM 1561 O O . GLY A 1 200 ? 0.862 -15.550 -28.546 1.00 54.12 200 GLY A O 1
ATOM 1562 N N . ILE A 1 201 ? 2.401 -13.960 -28.144 1.00 55.53 201 ILE A N 1
ATOM 1563 C CA . ILE A 1 201 ? 2.314 -14.026 -26.686 1.00 55.53 201 ILE A CA 1
ATOM 1564 C C . ILE A 1 201 ? 1.069 -13.234 -26.300 1.00 55.53 201 ILE A C 1
ATOM 1566 O O . ILE A 1 201 ? 1.155 -12.039 -26.044 1.00 55.53 201 ILE A O 1
ATOM 1570 N N . ALA A 1 202 ? -0.094 -13.885 -26.323 1.00 42.91 202 ALA A N 1
ATOM 1571 C CA . ALA A 1 202 ? -1.317 -13.282 -25.817 1.00 42.91 202 ALA A CA 1
ATOM 1572 C C . ALA A 1 202 ? -1.058 -12.805 -24.384 1.00 42.91 202 ALA A C 1
ATOM 1574 O O . ALA A 1 202 ? -0.656 -13.604 -23.529 1.00 42.91 202 ALA A O 1
ATOM 1575 N N . ALA A 1 203 ? -1.253 -11.508 -24.140 1.00 44.19 203 ALA A N 1
ATOM 1576 C CA . ALA A 1 203 ? -1.244 -10.961 -22.796 1.00 44.19 203 ALA A CA 1
ATOM 1577 C C . ALA A 1 203 ? -2.203 -11.797 -21.935 1.00 44.19 203 ALA A C 1
ATOM 1579 O O . ALA A 1 203 ? -3.394 -11.913 -22.233 1.00 44.19 203 ALA A O 1
ATOM 1580 N N . VAL A 1 204 ? -1.659 -12.458 -20.914 1.00 37.94 204 VAL A N 1
ATOM 1581 C CA . VAL A 1 204 ? -2.462 -13.192 -19.938 1.00 37.94 204 VAL A CA 1
ATOM 1582 C C . VAL A 1 204 ? -3.194 -12.134 -19.116 1.00 37.94 204 VAL A C 1
ATOM 1584 O O . VAL A 1 204 ? -2.597 -11.533 -18.224 1.00 37.94 204 VAL A O 1
ATOM 1587 N N . ASN A 1 205 ? -4.440 -11.858 -19.505 1.00 33.16 205 ASN A N 1
ATOM 1588 C CA . ASN A 1 205 ? -5.401 -11.075 -18.726 1.00 33.16 205 ASN A CA 1
ATOM 1589 C C . ASN A 1 205 ? -5.809 -11.824 -17.456 1.00 33.16 205 ASN A C 1
ATOM 1591 O O . ASN A 1 205 ? -6.013 -13.059 -17.543 1.00 33.16 205 ASN A O 1
#